Protein AF-A0A1C3EAI3-F1 (afdb_monomer_lite)

Foldseek 3Di:
DVVVLVVLLVCLQVDPDDPVRLVVLLVVLLVQLVPDPAVLSVLVSLLSNLSNLLNDADDLVRLVVLLVSLLVCLQPDPDQWHQDPVRDTRHSLLSSLSNLVSSVPHPNNDLVSNLSSLVSSLVSQLQPLAADDLVSLLSNLVSLLPDDDPSNVVSLVLLAQDDDDPPDDPSSSVRNVNSSVSNLVSNVVVLVPPDDPSVPPCVVVSVVRCCVSPPDD

Structure (mmCIF, N/CA/C/O backbone):
data_AF-A0A1C3EAI3-F1
#
_entry.id   AF-A0A1C3EAI3-F1
#
loop_
_atom_site.group_PDB
_atom_site.id
_atom_site.type_symbol
_atom_site.label_atom_id
_atom_site.label_alt_id
_atom_site.label_comp_id
_atom_site.label_asym_id
_atom_site.label_entity_id
_atom_site.label_seq_id
_atom_site.pdbx_PDB_ins_code
_atom_site.Cartn_x
_atom_site.Cartn_y
_atom_site.Cartn_z
_atom_site.occupancy
_atom_site.B_iso_or_equiv
_atom_site.auth_seq_id
_atom_site.auth_comp_id
_atom_site.auth_asym_id
_atom_site.auth_atom_id
_atom_site.pdbx_PDB_model_num
ATOM 1 N N . MET A 1 1 ? -18.549 -2.784 -10.901 1.00 52.09 1 MET A N 1
ATOM 2 C CA . MET A 1 1 ? -17.802 -2.944 -9.634 1.00 52.09 1 MET A CA 1
ATOM 3 C C . MET A 1 1 ? -17.618 -1.613 -8.917 1.00 52.09 1 MET A C 1
ATOM 5 O O . MET A 1 1 ? -17.833 -1.601 -7.716 1.00 52.09 1 MET A O 1
ATOM 9 N N . GLU A 1 2 ? -17.318 -0.501 -9.605 1.00 50.62 2 GLU A N 1
ATOM 10 C CA . GLU A 1 2 ? -17.299 0.840 -8.977 1.00 50.62 2 GLU A CA 1
ATOM 11 C C . GLU A 1 2 ? -18.626 1.226 -8.301 1.00 50.62 2 GLU A C 1
ATOM 13 O O . GLU A 1 2 ? -18.602 1.662 -7.156 1.00 50.62 2 GLU A O 1
ATOM 18 N N . GLU A 1 3 ? -19.779 0.991 -8.944 1.00 56.28 3 GLU A N 1
ATOM 19 C CA . GLU A 1 3 ? -21.099 1.220 -8.320 1.00 56.28 3 GLU A CA 1
ATOM 20 C C . GLU A 1 3 ? -21.285 0.372 -7.050 1.00 56.28 3 GLU A C 1
ATOM 22 O O . GLU A 1 3 ? -21.702 0.882 -6.018 1.00 56.28 3 GLU A O 1
ATOM 27 N N . THR A 1 4 ? -20.873 -0.900 -7.085 1.00 59.88 4 THR A N 1
ATOM 28 C CA . THR A 1 4 ? -20.954 -1.831 -5.945 1.00 59.88 4 THR A CA 1
ATOM 29 C C . THR A 1 4 ? -20.038 -1.420 -4.788 1.00 59.88 4 THR A C 1
ATOM 31 O O . THR A 1 4 ? -20.413 -1.565 -3.629 1.00 59.88 4 THR A O 1
ATOM 34 N N . TYR A 1 5 ? -18.840 -0.900 -5.080 1.00 61.22 5 TYR A N 1
ATOM 35 C CA . TYR A 1 5 ? -17.957 -0.349 -4.052 1.00 61.22 5 TYR A CA 1
ATOM 36 C C . TYR A 1 5 ? -18.519 0.950 -3.470 1.00 61.22 5 TYR A C 1
ATOM 38 O O . TYR A 1 5 ? -18.520 1.102 -2.256 1.00 61.22 5 TYR A O 1
ATOM 46 N N . GLY A 1 6 ? -19.027 1.860 -4.306 1.00 61.00 6 GLY A N 1
ATOM 47 C CA . GLY A 1 6 ? -19.643 3.106 -3.846 1.00 61.00 6 GLY A CA 1
ATOM 48 C C . GLY A 1 6 ? -20.842 2.855 -2.931 1.00 61.00 6 GLY A C 1
ATOM 49 O O . GLY A 1 6 ? -20.919 3.436 -1.852 1.00 61.00 6 GLY A O 1
ATOM 50 N N . GLU A 1 7 ? -21.722 1.926 -3.311 1.00 70.94 7 GLU A N 1
ATOM 51 C CA . GLU A 1 7 ? -22.854 1.484 -2.489 1.00 70.94 7 GLU A CA 1
ATOM 52 C C . GLU A 1 7 ? -22.398 0.832 -1.177 1.00 70.94 7 GLU A C 1
ATOM 54 O O . GLU A 1 7 ? -22.960 1.116 -0.119 1.00 70.94 7 GLU A O 1
ATOM 59 N N . PHE A 1 8 ? -21.360 -0.013 -1.215 1.00 69.12 8 PHE A N 1
ATOM 60 C CA . PHE A 1 8 ? -20.803 -0.629 -0.010 1.00 69.12 8 PHE A CA 1
ATOM 61 C C . PHE A 1 8 ? -20.168 0.407 0.922 1.00 69.12 8 PHE A C 1
ATOM 63 O O . PHE A 1 8 ? -20.444 0.405 2.116 1.00 69.12 8 PHE A O 1
ATOM 70 N N . TYR A 1 9 ? -19.351 1.313 0.384 1.00 69.88 9 TYR A N 1
ATOM 71 C CA . TYR A 1 9 ? -18.694 2.370 1.147 1.00 69.88 9 TYR A CA 1
ATOM 72 C C . TYR A 1 9 ? -19.725 3.290 1.804 1.00 69.88 9 TYR A C 1
ATOM 74 O O . TYR A 1 9 ? -19.630 3.583 2.993 1.00 69.88 9 TYR A O 1
ATOM 82 N N . GLN A 1 10 ? -20.759 3.685 1.056 1.00 71.56 10 GLN A N 1
ATOM 83 C CA . GLN A 1 10 ? -21.867 4.475 1.582 1.00 71.56 10 GLN A CA 1
ATOM 84 C C . GLN A 1 10 ? -22.623 3.719 2.683 1.00 71.56 10 GLN A C 1
ATOM 86 O O . GLN A 1 10 ? -22.889 4.288 3.739 1.00 71.56 10 GLN A O 1
ATOM 91 N N . CYS A 1 11 ? -22.895 2.426 2.487 1.00 71.25 11 CYS A N 1
ATOM 92 C CA . CYS A 1 11 ? -23.490 1.575 3.516 1.00 71.25 11 CYS A CA 1
ATOM 93 C C . CYS A 1 11 ? -22.628 1.541 4.787 1.00 71.25 11 CYS A C 1
ATOM 95 O O . CYS A 1 11 ? -23.163 1.698 5.882 1.00 71.25 11 CYS A O 1
ATOM 97 N N . CYS A 1 12 ? -21.305 1.402 4.662 1.00 72.38 12 CYS A N 1
ATOM 98 C CA . CYS A 1 12 ? -20.397 1.425 5.805 1.00 72.38 12 CYS A CA 1
ATOM 99 C C . CYS A 1 12 ? -20.408 2.769 6.540 1.00 72.38 12 CYS A C 1
ATOM 101 O O . CYS A 1 12 ? -20.439 2.783 7.764 1.00 72.38 12 CYS A O 1
ATOM 103 N N . GLN A 1 13 ? -20.434 3.892 5.818 1.00 72.75 13 GLN A N 1
ATOM 104 C CA . GLN A 1 13 ? -20.480 5.221 6.437 1.00 72.75 13 GLN A CA 1
ATOM 105 C C . GLN A 1 13 ? -21.816 5.531 7.126 1.00 72.75 13 GLN A C 1
ATOM 107 O O . GLN A 1 13 ? -21.845 6.240 8.130 1.00 72.75 13 GLN A O 1
ATOM 112 N N . GLU A 1 14 ? -22.926 5.041 6.576 1.00 71.44 14 GLU A N 1
ATOM 113 C CA . GLU A 1 14 ? -24.273 5.291 7.103 1.00 71.44 14 GLU A CA 1
ATOM 114 C C . GLU A 1 14 ? -24.661 4.316 8.227 1.00 71.44 14 GLU A C 1
ATOM 116 O O . GLU A 1 14 ? -25.565 4.601 9.018 1.00 71.44 14 GLU A O 1
ATOM 121 N N . SER A 1 15 ? -23.984 3.170 8.314 1.00 65.56 15 SER A N 1
ATOM 122 C CA . SER A 1 15 ? -24.274 2.130 9.298 1.00 65.56 15 SER A CA 1
ATOM 123 C C . SER A 1 15 ? -23.583 2.399 10.630 1.00 65.56 15 SER A C 1
ATOM 125 O O . SER A 1 15 ? -22.387 2.652 10.703 1.00 65.56 15 SER A O 1
ATOM 127 N N . THR A 1 16 ? -24.331 2.266 11.724 1.00 61.09 16 THR A N 1
ATOM 128 C CA . THR A 1 16 ? -23.748 2.103 13.062 1.00 61.09 16 THR A CA 1
ATOM 129 C C . THR A 1 16 ? -23.599 0.606 13.307 1.00 61.09 16 THR A C 1
ATOM 131 O O . THR A 1 16 ? -24.542 -0.043 13.760 1.00 61.09 16 THR A O 1
ATOM 134 N N . PHE A 1 17 ? -22.463 0.026 12.923 1.00 65.25 17 PHE A N 1
ATOM 135 C CA . PHE A 1 17 ? -22.222 -1.394 13.173 1.00 65.25 17 PHE A CA 1
ATOM 136 C C . PHE A 1 17 ? -22.088 -1.646 14.679 1.00 65.25 17 PHE A C 1
ATOM 138 O O . PHE A 1 17 ? -21.456 -0.865 15.391 1.00 65.25 17 PHE A O 1
ATOM 145 N N . HIS A 1 18 ? -22.687 -2.726 15.183 1.00 64.94 18 HIS A N 1
ATOM 146 C CA . HIS A 1 18 ? -22.383 -3.196 16.532 1.00 64.94 18 HIS A CA 1
ATOM 147 C C . HIS A 1 18 ? -20.999 -3.861 16.535 1.00 64.94 18 HIS A C 1
ATOM 149 O O . HIS A 1 18 ? -20.640 -4.519 15.561 1.00 64.94 18 HIS A O 1
ATOM 155 N N . ASP A 1 19 ? -20.246 -3.751 17.635 1.00 63.38 19 ASP A N 1
ATOM 156 C CA . ASP A 1 19 ? -18.858 -4.244 17.734 1.00 63.38 19 ASP A CA 1
ATOM 157 C C . ASP A 1 19 ? -18.679 -5.702 17.259 1.00 63.38 19 ASP A C 1
ATOM 159 O O . ASP A 1 19 ? -17.687 -6.034 16.614 1.00 63.38 19 ASP A O 1
ATOM 163 N N . GLY A 1 20 ? -19.662 -6.575 17.520 1.00 63.72 20 GLY A N 1
ATOM 164 C CA . GLY A 1 20 ? -19.634 -7.979 17.089 1.00 63.72 20 GLY A CA 1
ATOM 165 C C . GLY A 1 20 ? -19.874 -8.206 15.589 1.00 63.72 20 GLY A C 1
ATOM 166 O O . GLY A 1 20 ? -19.401 -9.202 15.045 1.00 63.72 20 GLY A O 1
ATOM 167 N N . ASP A 1 21 ? -20.567 -7.289 14.912 1.00 76.69 21 ASP A N 1
ATOM 168 C CA . ASP A 1 21 ? -20.826 -7.380 13.470 1.00 76.69 21 ASP A CA 1
ATOM 169 C C . ASP A 1 21 ? -19.567 -7.005 12.673 1.00 76.69 21 ASP A C 1
ATOM 171 O O . ASP A 1 21 ? -19.272 -7.612 11.644 1.00 76.69 21 ASP A O 1
ATOM 175 N N . ILE A 1 22 ? -18.783 -6.051 13.183 1.00 78.44 22 ILE A N 1
ATOM 176 C CA . ILE A 1 22 ? -17.533 -5.577 12.569 1.00 78.44 22 ILE A CA 1
ATOM 177 C C . ILE A 1 22 ? -16.498 -6.699 12.531 1.00 78.44 22 ILE A C 1
ATOM 179 O O . ILE A 1 22 ? -15.902 -6.953 11.485 1.00 78.44 22 ILE A O 1
ATOM 183 N N . ASP A 1 23 ? -16.336 -7.415 13.646 1.00 80.44 23 ASP A N 1
ATOM 184 C CA . ASP A 1 23 ? -15.425 -8.560 13.741 1.00 80.44 23 ASP A CA 1
ATOM 185 C C . ASP A 1 23 ? -15.755 -9.636 12.715 1.00 80.44 23 ASP A C 1
ATOM 187 O O . ASP A 1 23 ? -14.877 -10.162 12.020 1.00 80.44 23 ASP A O 1
ATOM 191 N N . GLN A 1 24 ? -17.044 -9.948 12.598 1.00 84.38 24 GLN A N 1
ATOM 192 C CA . GLN A 1 24 ? -17.510 -10.947 11.658 1.00 84.38 24 GLN A CA 1
ATOM 193 C C . GLN A 1 24 ? -17.294 -10.489 10.213 1.00 84.38 24 GLN A C 1
ATOM 195 O O . GLN A 1 24 ? -16.875 -11.301 9.387 1.00 84.38 24 GLN A O 1
ATOM 200 N N . ILE A 1 25 ? -17.525 -9.209 9.902 1.00 86.06 25 ILE A N 1
ATOM 201 C CA . ILE A 1 25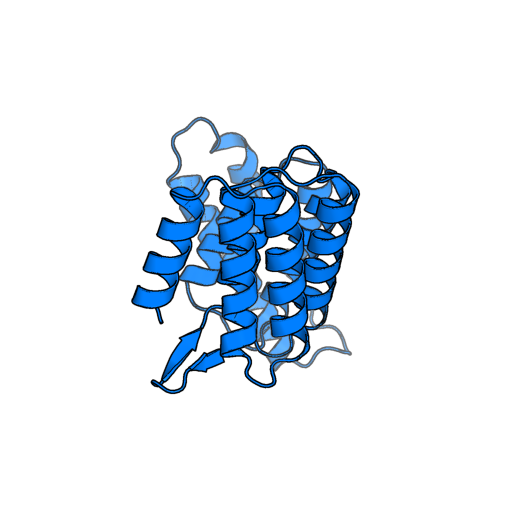 ? -17.296 -8.639 8.568 1.00 86.06 25 ILE A CA 1
ATOM 202 C C . ILE A 1 25 ? -15.806 -8.668 8.214 1.00 86.06 25 ILE A C 1
ATOM 204 O O . ILE A 1 25 ? -15.452 -9.197 7.161 1.00 86.06 25 ILE A O 1
ATOM 208 N N . ILE A 1 26 ? -14.928 -8.157 9.084 1.00 88.62 26 ILE A N 1
ATOM 209 C CA . ILE A 1 26 ? -13.476 -8.129 8.851 1.00 88.62 26 ILE A CA 1
ATOM 210 C C . ILE A 1 26 ? -12.948 -9.550 8.665 1.00 88.62 26 ILE A C 1
ATOM 212 O O . ILE A 1 26 ? -12.268 -9.826 7.677 1.00 88.62 26 ILE A O 1
ATOM 216 N N . THR A 1 27 ? -13.311 -10.469 9.563 1.00 89.19 27 THR A N 1
ATOM 217 C CA . THR A 1 27 ? -12.903 -11.876 9.466 1.00 89.19 27 THR A CA 1
ATOM 218 C C . THR A 1 27 ? -13.391 -12.495 8.159 1.00 89.19 27 THR A C 1
ATOM 220 O O . THR A 1 27 ? -12.602 -13.102 7.439 1.00 89.19 27 THR A O 1
ATOM 223 N N . SER A 1 28 ? -14.657 -12.273 7.791 1.00 89.62 28 SER A N 1
ATOM 224 C CA . SER A 1 28 ? -15.225 -12.805 6.546 1.00 89.62 28 SER A CA 1
ATOM 225 C C . SER A 1 28 ? -14.533 -12.242 5.304 1.00 89.62 28 SER A C 1
ATOM 227 O O . SER A 1 28 ? -14.316 -12.978 4.345 1.00 89.62 28 SER A O 1
ATOM 229 N N . LEU A 1 29 ? -14.161 -10.957 5.300 1.00 90.56 29 LEU A N 1
ATOM 230 C CA . LEU A 1 29 ? -13.441 -10.328 4.189 1.00 90.56 29 LEU A CA 1
ATOM 231 C C . LEU A 1 29 ? -11.995 -10.833 4.082 1.00 90.56 29 LEU A C 1
ATOM 233 O O . LEU A 1 29 ? -11.531 -11.112 2.975 1.00 90.56 29 LEU A O 1
ATOM 237 N N . ILE A 1 30 ? -11.302 -11.008 5.211 1.00 91.19 30 ILE A N 1
ATOM 238 C CA . ILE A 1 30 ? -9.953 -11.596 5.273 1.00 91.19 30 ILE A CA 1
ATOM 239 C C . ILE A 1 30 ? -9.970 -13.049 4.780 1.00 91.19 30 ILE A C 1
ATOM 241 O O . ILE A 1 30 ? -9.131 -13.449 3.964 1.00 91.19 30 ILE A O 1
ATOM 245 N N . GLU A 1 31 ? -10.941 -13.845 5.230 1.00 91.25 31 GLU A N 1
ATOM 246 C CA . GLU A 1 31 ? -11.136 -15.222 4.774 1.00 91.25 31 GLU A CA 1
ATOM 247 C C . GLU A 1 31 ? -11.499 -15.272 3.288 1.00 91.25 31 GLU A C 1
ATOM 249 O O . GLU A 1 31 ? -10.941 -16.079 2.543 1.00 91.25 31 GLU A O 1
ATOM 254 N N . PHE A 1 32 ? -12.393 -14.395 2.829 1.00 90.25 32 PHE A N 1
ATOM 255 C CA . PHE A 1 32 ? -12.763 -14.278 1.421 1.00 90.25 32 PHE A CA 1
ATOM 256 C C . PHE A 1 32 ? -11.549 -13.953 0.547 1.00 90.25 32 PHE A C 1
ATOM 258 O O . PHE A 1 32 ? -11.320 -14.628 -0.458 1.00 90.25 32 PHE A O 1
ATOM 265 N N . GLN A 1 33 ? -10.724 -12.983 0.948 1.00 90.12 33 GLN A N 1
ATOM 266 C CA . GLN A 1 33 ? -9.485 -12.661 0.243 1.00 90.12 33 GLN A CA 1
ATOM 267 C C . GLN A 1 33 ? -8.542 -13.870 0.191 1.00 90.12 33 GLN A C 1
ATOM 269 O O . GLN A 1 33 ? -7.986 -14.189 -0.861 1.00 90.12 33 GLN A O 1
ATOM 274 N N . SER A 1 34 ? -8.358 -14.551 1.321 1.00 87.06 34 SER A N 1
ATOM 275 C CA . SER A 1 34 ? -7.419 -15.670 1.438 1.00 87.06 34 SER A CA 1
ATOM 276 C C . SER A 1 34 ? -7.848 -16.878 0.599 1.00 87.06 34 SER A C 1
ATOM 278 O O . SER A 1 34 ? -7.004 -17.549 0.008 1.00 87.06 34 SER A O 1
ATOM 280 N N . ASN A 1 35 ? -9.158 -17.125 0.509 1.00 89.31 35 ASN A N 1
ATOM 281 C CA . ASN A 1 35 ? -9.736 -18.278 -0.181 1.00 89.31 35 ASN A CA 1
ATOM 282 C C . ASN A 1 35 ? -10.111 -18.012 -1.646 1.00 89.31 35 ASN A C 1
ATOM 284 O O . ASN A 1 35 ? -10.383 -18.963 -2.383 1.00 89.31 35 ASN A O 1
ATOM 288 N N . SER A 1 36 ? -10.161 -16.751 -2.087 1.00 85.25 36 SER A N 1
ATOM 289 C CA . SER A 1 36 ? -10.480 -16.449 -3.482 1.00 85.25 36 SER A CA 1
ATOM 290 C C . SER A 1 36 ? -9.357 -16.920 -4.412 1.00 85.25 36 SER A C 1
ATOM 292 O O . SER A 1 36 ? -8.172 -16.799 -4.110 1.00 85.25 36 SER A O 1
ATOM 294 N N . ASN A 1 37 ? -9.725 -17.440 -5.581 1.00 82.62 37 ASN A N 1
ATOM 295 C CA . ASN A 1 37 ? -8.778 -17.719 -6.666 1.00 82.62 37 ASN A CA 1
ATOM 296 C C . ASN A 1 37 ? -8.668 -16.545 -7.650 1.00 82.62 37 ASN A C 1
ATOM 298 O O . ASN A 1 37 ? -7.833 -16.571 -8.548 1.00 82.62 37 ASN A O 1
ATOM 302 N N . ASP A 1 38 ? -9.516 -15.530 -7.491 1.00 82.62 38 ASP A N 1
ATOM 303 C CA . ASP A 1 38 ? -9.598 -14.371 -8.365 1.00 82.62 38 ASP A CA 1
ATOM 304 C C . ASP A 1 38 ? -8.850 -13.196 -7.719 1.00 82.62 38 ASP A C 1
ATOM 306 O O . ASP A 1 38 ? -9.244 -12.679 -6.670 1.00 82.62 38 ASP A O 1
ATOM 310 N N . HIS A 1 39 ? -7.751 -12.762 -8.339 1.00 79.94 39 HIS A N 1
ATOM 311 C CA . HIS A 1 39 ? -6.939 -11.665 -7.815 1.00 79.94 39 HIS A CA 1
ATOM 312 C C . HIS A 1 39 ? -7.714 -10.337 -7.744 1.00 79.94 39 HIS A C 1
ATOM 314 O O . HIS A 1 39 ? -7.408 -9.508 -6.886 1.00 79.94 39 HIS A O 1
ATOM 320 N N . SER A 1 40 ? -8.745 -10.153 -8.575 1.00 79.81 40 SER A N 1
ATOM 321 C CA . SER A 1 40 ? -9.613 -8.977 -8.579 1.00 79.81 40 SER A CA 1
ATOM 322 C C . SER A 1 40 ? -10.375 -8.921 -7.269 1.00 79.81 40 SER A C 1
ATOM 324 O O . SER A 1 40 ? -10.340 -7.927 -6.549 1.00 79.81 40 SER A O 1
ATOM 326 N N . GLN A 1 41 ? -10.996 -10.042 -6.912 1.00 82.94 41 GLN A N 1
ATOM 327 C CA . GLN A 1 41 ? -11.724 -10.197 -5.660 1.00 82.94 41 GLN A CA 1
ATOM 328 C C . GLN A 1 41 ? -10.804 -10.023 -4.454 1.00 82.94 41 GLN A C 1
ATOM 330 O O . GLN A 1 41 ? -11.184 -9.350 -3.499 1.00 82.94 41 GLN A O 1
ATOM 335 N N . LYS A 1 42 ? -9.5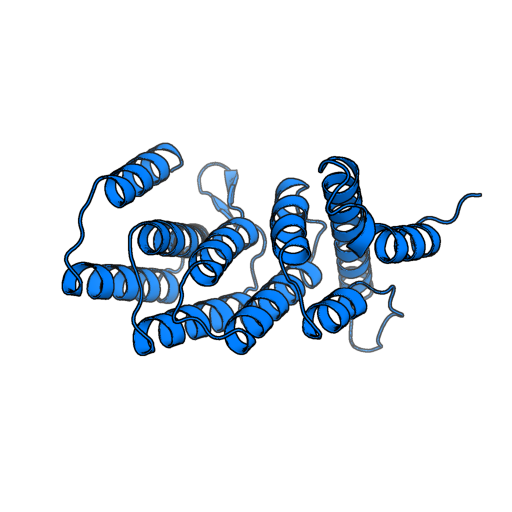73 -10.554 -4.514 1.00 85.81 42 LYS A N 1
ATOM 336 C CA . LYS A 1 42 ? -8.579 -10.328 -3.456 1.00 85.81 42 LYS A CA 1
ATOM 337 C C . LYS A 1 42 ? -8.255 -8.849 -3.279 1.00 85.81 42 LYS A C 1
ATOM 339 O O . LYS A 1 42 ? -8.174 -8.363 -2.158 1.00 85.81 42 LYS A O 1
ATOM 344 N N . SER A 1 43 ? -8.066 -8.144 -4.388 1.00 86.12 43 SER A N 1
ATOM 345 C CA . SER A 1 43 ? -7.770 -6.720 -4.373 1.00 86.12 43 SER A CA 1
ATOM 346 C C . SER A 1 43 ? -8.926 -5.911 -3.784 1.00 86.12 43 SER A C 1
ATOM 348 O O . SER A 1 43 ? -8.712 -5.090 -2.898 1.00 86.12 43 SER A O 1
ATOM 350 N N . TYR A 1 44 ? -10.159 -6.159 -4.233 1.00 85.44 44 TYR A N 1
ATOM 351 C CA . TYR A 1 44 ? -11.338 -5.474 -3.702 1.00 85.44 44 TYR A CA 1
ATOM 352 C C . TYR A 1 44 ? -11.600 -5.819 -2.237 1.00 85.44 44 TYR A C 1
ATOM 354 O O . TYR A 1 44 ? -12.046 -4.953 -1.498 1.00 85.44 44 TYR A O 1
ATOM 362 N N . ALA A 1 45 ? -11.276 -7.028 -1.776 1.00 88.31 45 ALA A N 1
ATOM 363 C CA . ALA A 1 45 ? -11.395 -7.367 -0.362 1.00 88.31 45 ALA A CA 1
ATOM 364 C C . ALA A 1 45 ? -10.552 -6.437 0.529 1.00 88.31 45 ALA A C 1
ATOM 366 O O . ALA A 1 45 ? -11.053 -5.982 1.551 1.00 88.31 45 ALA A O 1
ATOM 367 N N . LEU A 1 46 ? -9.329 -6.073 0.116 1.00 89.50 46 LEU A N 1
ATOM 368 C CA . LEU A 1 46 ? -8.508 -5.092 0.843 1.00 89.50 46 LEU A CA 1
ATOM 369 C C . LEU A 1 46 ? -9.187 -3.724 0.925 1.00 89.50 46 LEU A C 1
ATOM 371 O O . LEU A 1 46 ? -9.226 -3.113 1.992 1.00 89.50 46 LEU A O 1
ATOM 375 N N . LEU A 1 47 ? -9.753 -3.275 -0.197 1.00 88.19 47 LEU A N 1
ATOM 376 C CA . LEU A 1 47 ? -10.477 -2.012 -0.273 1.00 88.19 47 LEU A CA 1
ATOM 377 C C . LEU A 1 47 ? -11.704 -2.012 0.653 1.00 88.19 47 LEU A C 1
ATOM 379 O O . LEU A 1 47 ? -11.934 -1.048 1.377 1.00 88.19 47 LEU A O 1
ATOM 383 N N . LEU A 1 48 ? -12.464 -3.112 0.664 1.00 88.81 48 LEU A N 1
ATOM 384 C CA . LEU A 1 48 ? -13.642 -3.279 1.515 1.00 88.81 48 LEU A CA 1
ATOM 385 C C . LEU A 1 48 ? -13.269 -3.334 3.001 1.00 88.81 48 LEU A C 1
ATOM 387 O O . LEU A 1 48 ? -13.979 -2.748 3.811 1.00 88.81 48 LEU A O 1
ATOM 391 N N . VAL A 1 49 ? -12.152 -3.973 3.373 1.00 90.94 49 VAL A N 1
ATOM 392 C CA . VAL A 1 49 ? -11.661 -3.925 4.762 1.00 90.94 49 VAL A CA 1
ATOM 393 C C . VAL A 1 49 ? -11.329 -2.483 5.142 1.00 90.94 49 VAL A C 1
ATOM 395 O O . VAL A 1 49 ? -11.803 -2.021 6.172 1.00 90.94 49 VAL A O 1
ATOM 398 N N . GLY A 1 50 ? -10.600 -1.742 4.299 1.00 89.75 50 GLY A N 1
ATOM 399 C CA . GLY A 1 50 ? -10.310 -0.323 4.543 1.00 89.75 50 GLY A CA 1
ATOM 400 C C . GLY A 1 50 ? -11.575 0.523 4.744 1.00 89.75 50 GLY A C 1
ATOM 401 O O . GLY A 1 50 ? -11.648 1.302 5.689 1.00 89.75 50 GLY A O 1
ATOM 402 N N . ALA A 1 51 ? -12.604 0.302 3.921 1.00 86.56 51 ALA A N 1
ATOM 403 C CA . ALA A 1 51 ? -13.903 0.966 4.042 1.00 86.56 51 ALA A CA 1
ATOM 404 C C . ALA A 1 51 ? -14.618 0.672 5.371 1.00 86.56 51 ALA A C 1
ATOM 406 O O . ALA A 1 51 ? -15.204 1.571 5.972 1.00 86.56 51 ALA A O 1
ATOM 407 N N . VAL A 1 52 ? -14.562 -0.576 5.845 1.00 88.00 52 VAL A N 1
ATOM 408 C CA . VAL A 1 52 ? -15.118 -0.952 7.152 1.00 88.00 52 VAL A CA 1
ATOM 409 C C . VAL A 1 52 ? -14.347 -0.254 8.271 1.00 88.00 52 VAL A C 1
ATOM 411 O O . VAL A 1 52 ? -14.969 0.318 9.163 1.00 88.00 52 VAL A O 1
ATOM 414 N N . LEU A 1 53 ? -13.013 -0.221 8.196 1.00 89.25 53 LEU A N 1
ATOM 415 C CA . LEU A 1 53 ? -12.173 0.444 9.197 1.00 89.25 53 LEU A CA 1
ATOM 416 C C . LEU A 1 53 ? -12.401 1.957 9.287 1.00 89.25 53 LEU A C 1
ATOM 418 O O . LEU A 1 53 ? -12.276 2.517 10.370 1.00 89.25 53 LEU A O 1
ATOM 422 N N . ASP A 1 54 ? -12.769 2.618 8.189 1.00 84.81 54 ASP A N 1
ATOM 423 C CA . ASP A 1 54 ? -13.165 4.035 8.205 1.00 84.81 54 ASP A CA 1
ATOM 424 C C . ASP A 1 54 ? -14.448 4.287 9.030 1.00 84.81 54 ASP A C 1
ATOM 426 O O . ASP A 1 54 ? -14.710 5.422 9.431 1.00 84.81 54 ASP A O 1
ATOM 430 N N . SER A 1 55 ? -15.251 3.249 9.291 1.00 82.25 55 SER A N 1
ATOM 431 C CA . SER A 1 55 ? -16.526 3.335 10.022 1.00 82.25 55 SER A CA 1
ATOM 432 C C . SER A 1 55 ? -16.458 2.861 11.479 1.00 82.25 55 SER A C 1
ATOM 434 O O . SER A 1 55 ? -17.467 2.915 12.184 1.00 82.25 55 SER A O 1
ATOM 436 N N . CYS A 1 56 ? -15.293 2.406 11.958 1.00 83.00 56 CYS A N 1
ATOM 437 C CA . CYS A 1 56 ? -15.163 1.818 13.290 1.00 83.00 56 CYS A CA 1
ATOM 438 C C . CYS A 1 56 ? -13.814 2.058 13.980 1.00 83.00 56 CYS A C 1
ATOM 440 O O . CYS A 1 56 ? -12.829 2.441 13.352 1.00 83.00 56 CYS A O 1
ATOM 442 N N . GLU A 1 57 ? -13.762 1.758 15.282 1.00 85.94 57 GLU A N 1
ATOM 443 C CA . GLU A 1 57 ? -12.523 1.707 16.063 1.00 85.94 57 GLU A CA 1
ATOM 444 C C . GLU A 1 57 ? -12.178 0.251 16.401 1.00 85.94 57 GLU A C 1
ATOM 446 O O . GLU A 1 57 ? -12.994 -0.477 16.968 1.00 85.94 57 GLU A O 1
ATOM 451 N N . LEU A 1 58 ? -10.973 -0.180 16.029 1.00 86.56 58 LEU A N 1
ATOM 452 C CA . LEU A 1 58 ? -10.475 -1.521 16.333 1.00 86.56 58 LEU A CA 1
ATOM 453 C C . LEU A 1 58 ? -9.966 -1.603 17.768 1.00 86.56 58 LEU A C 1
ATOM 455 O O . LEU A 1 58 ? -9.282 -0.692 18.215 1.00 86.56 58 LEU A O 1
ATOM 459 N N . ASN A 1 59 ? -10.180 -2.721 18.457 1.00 87.31 59 ASN A N 1
ATOM 460 C CA . ASN A 1 59 ? -9.417 -3.071 19.656 1.00 87.31 59 ASN A CA 1
ATOM 461 C C . ASN A 1 59 ? -7.996 -3.566 19.304 1.00 87.31 59 ASN A C 1
ATOM 463 O O . ASN A 1 59 ? -7.692 -3.843 18.144 1.00 87.31 59 ASN A O 1
ATOM 467 N N . ASP A 1 60 ? -7.130 -3.717 20.313 1.00 88.12 60 ASP A N 1
ATOM 468 C CA . ASP A 1 60 ? -5.721 -4.112 20.129 1.00 88.12 60 ASP A CA 1
ATOM 469 C C . ASP A 1 60 ? -5.546 -5.423 19.338 1.00 88.12 60 ASP A C 1
ATOM 471 O O . ASP A 1 60 ? -4.700 -5.512 18.449 1.00 88.12 60 ASP A O 1
ATOM 475 N N . THR A 1 61 ? -6.357 -6.446 19.632 1.00 87.44 61 THR A N 1
ATOM 476 C CA . THR A 1 61 ? -6.270 -7.759 18.970 1.00 87.44 61 THR A CA 1
ATOM 477 C C . THR A 1 61 ? -6.686 -7.675 17.504 1.00 87.44 61 THR A C 1
ATOM 479 O O . THR A 1 61 ? -6.030 -8.252 16.638 1.00 87.44 61 THR A O 1
ATOM 482 N N . GLN A 1 62 ? -7.747 -6.924 17.209 1.00 86.94 62 GLN A N 1
ATOM 483 C CA . GLN A 1 62 ? -8.207 -6.696 15.840 1.00 86.94 62 GLN A CA 1
ATOM 484 C C . GLN A 1 62 ? -7.175 -5.900 15.036 1.00 86.94 62 GLN A C 1
ATOM 486 O O . GLN A 1 62 ? -6.852 -6.260 13.904 1.00 86.94 62 GLN A O 1
ATOM 491 N N . ALA A 1 63 ? -6.629 -4.837 15.630 1.00 89.56 63 ALA A N 1
ATOM 492 C CA . ALA A 1 63 ? -5.588 -4.017 15.024 1.00 89.56 63 ALA A CA 1
ATOM 493 C C . ALA A 1 63 ? -4.360 -4.859 14.643 1.00 89.56 63 ALA A C 1
ATOM 495 O O . ALA A 1 63 ? -3.840 -4.722 13.532 1.00 89.56 63 ALA A O 1
ATOM 496 N N . GLU A 1 64 ? -3.929 -5.764 15.527 1.00 91.00 64 GLU A N 1
ATOM 497 C CA . GLU A 1 64 ? -2.843 -6.708 15.258 1.00 91.00 64 GLU A CA 1
ATOM 498 C C . GLU A 1 64 ? -3.189 -7.669 14.115 1.00 91.00 64 GLU A C 1
ATOM 500 O O . GLU A 1 64 ? -2.453 -7.716 13.130 1.00 91.00 64 GLU A O 1
ATOM 505 N N . GLN A 1 65 ? -4.336 -8.350 14.178 1.00 90.00 65 GLN A N 1
ATOM 506 C CA . GLN A 1 65 ? -4.757 -9.316 13.158 1.00 90.00 65 GLN A CA 1
ATOM 507 C C . GLN A 1 65 ? -4.838 -8.692 11.757 1.00 90.00 65 GLN A C 1
ATOM 509 O O . GLN A 1 65 ? -4.330 -9.261 10.787 1.00 90.00 65 GLN A O 1
ATOM 514 N N . VAL A 1 66 ? -5.464 -7.518 11.634 1.00 92.25 66 VAL A N 1
ATOM 515 C CA . VAL A 1 66 ? -5.610 -6.838 10.340 1.00 92.25 66 VAL A CA 1
ATOM 516 C C . VAL A 1 66 ? -4.252 -6.353 9.825 1.00 92.25 66 VAL A C 1
ATOM 518 O O . VAL A 1 66 ? -3.958 -6.505 8.637 1.00 92.25 66 VAL A O 1
ATOM 521 N N . SER A 1 67 ? -3.393 -5.833 10.708 1.00 93.94 67 SER A N 1
ATOM 522 C CA . SER A 1 67 ? -2.042 -5.393 10.341 1.00 93.94 67 SER A CA 1
ATOM 523 C C . SER A 1 67 ? -1.175 -6.559 9.863 1.00 93.94 67 SER A C 1
ATOM 525 O O . SER A 1 67 ? -0.541 -6.466 8.811 1.00 93.94 67 SER A O 1
ATOM 527 N N . GLU A 1 68 ? -1.154 -7.674 10.596 1.00 93.12 68 GLU A N 1
ATOM 528 C CA . GLU A 1 68 ? -0.397 -8.872 10.223 1.00 93.12 68 GLU A CA 1
ATOM 529 C C . GLU A 1 68 ? -0.864 -9.444 8.886 1.00 93.12 68 GLU A C 1
ATOM 531 O O . GLU A 1 68 ? -0.041 -9.779 8.029 1.00 93.12 68 GLU A O 1
ATOM 536 N N . HIS A 1 69 ? -2.179 -9.492 8.675 1.00 93.12 69 HIS A N 1
ATOM 537 C CA . HIS A 1 69 ? -2.770 -9.951 7.425 1.00 93.12 69 HIS A CA 1
ATOM 538 C C . HIS A 1 69 ? -2.403 -9.051 6.236 1.00 93.12 69 HIS A C 1
ATOM 540 O O . HIS A 1 69 ? -1.996 -9.543 5.177 1.00 93.12 69 HIS A O 1
ATOM 546 N N . ALA A 1 70 ? -2.477 -7.728 6.406 1.00 93.00 70 ALA A N 1
ATOM 547 C CA . ALA A 1 70 ? -2.071 -6.769 5.381 1.00 93.00 70 ALA A CA 1
ATOM 548 C C . ALA A 1 70 ? -0.570 -6.888 5.053 1.00 93.00 70 ALA A C 1
ATOM 550 O O . ALA A 1 70 ? -0.194 -6.927 3.879 1.00 93.00 70 ALA A O 1
ATOM 551 N N . ILE A 1 71 ? 0.292 -7.040 6.068 1.00 93.25 71 ILE A N 1
ATOM 552 C CA . ILE A 1 71 ? 1.734 -7.277 5.886 1.00 93.25 71 ILE A CA 1
ATOM 553 C C . ILE A 1 71 ? 1.980 -8.584 5.124 1.00 93.25 71 ILE A C 1
ATOM 555 O O . ILE A 1 71 ? 2.788 -8.609 4.192 1.00 93.25 71 ILE A O 1
ATOM 559 N N . ALA A 1 72 ? 1.314 -9.674 5.511 1.00 91.75 72 ALA A N 1
ATOM 560 C CA . ALA A 1 72 ? 1.458 -10.975 4.863 1.00 91.75 72 ALA A CA 1
ATOM 561 C C . ALA A 1 72 ? 1.023 -10.915 3.393 1.00 91.75 72 ALA A C 1
ATOM 563 O O . ALA A 1 72 ? 1.756 -11.378 2.515 1.00 91.75 72 ALA A O 1
ATOM 564 N N . THR A 1 73 ? -0.109 -10.263 3.119 1.00 90.38 73 THR A N 1
ATOM 565 C CA . THR A 1 73 ? -0.608 -10.012 1.762 1.00 90.38 73 THR A CA 1
ATOM 566 C C . THR A 1 73 ? 0.420 -9.246 0.931 1.00 90.38 73 THR A C 1
ATOM 568 O O . THR A 1 73 ? 0.814 -9.700 -0.142 1.00 90.38 73 THR A O 1
ATOM 571 N N . LEU A 1 74 ? 0.906 -8.108 1.435 1.00 90.44 74 LEU A N 1
ATOM 572 C CA . LEU A 1 74 ? 1.875 -7.274 0.725 1.00 90.44 74 LEU A CA 1
ATOM 573 C C . LEU A 1 74 ? 3.195 -7.996 0.494 1.00 90.44 74 LEU A C 1
ATOM 575 O O . LEU A 1 74 ? 3.795 -7.823 -0.556 1.00 90.44 74 LEU A O 1
ATOM 579 N N . LYS A 1 75 ? 3.648 -8.854 1.410 1.00 90.06 75 LYS A N 1
ATOM 580 C CA . LYS A 1 75 ? 4.858 -9.662 1.204 1.00 90.06 75 LYS A CA 1
ATOM 581 C C . LYS A 1 75 ? 4.655 -10.781 0.186 1.00 90.06 75 LYS A C 1
ATOM 583 O O . LYS A 1 75 ? 5.599 -11.075 -0.544 1.00 90.06 75 LYS A O 1
ATOM 588 N N . GLY A 1 76 ? 3.460 -11.362 0.117 1.00 86.00 76 GLY A N 1
ATOM 589 C CA . GLY A 1 76 ? 3.116 -12.456 -0.794 1.00 86.00 76 GLY A CA 1
ATOM 590 C C . GLY A 1 76 ? 2.649 -12.032 -2.189 1.00 86.00 76 GLY A C 1
ATOM 591 O O . GLY A 1 76 ? 2.511 -12.896 -3.044 1.00 86.00 76 GLY A O 1
ATOM 592 N N . LEU A 1 77 ? 2.400 -10.739 -2.424 1.00 83.31 77 LEU A N 1
ATOM 593 C CA . LEU A 1 77 ? 1.861 -10.234 -3.691 1.00 83.31 77 LEU A CA 1
ATOM 594 C C . LEU A 1 77 ? 2.772 -10.527 -4.900 1.00 83.31 77 LEU A C 1
ATOM 596 O O . LEU A 1 77 ? 3.839 -9.930 -5.046 1.00 83.31 77 LEU A O 1
ATOM 600 N N . ASP A 1 78 ? 2.321 -11.407 -5.782 1.00 73.38 78 ASP A N 1
ATOM 601 C CA . ASP A 1 78 ? 2.973 -11.795 -7.036 1.00 73.38 78 ASP A CA 1
ATOM 602 C C . ASP A 1 78 ? 2.309 -11.179 -8.280 1.00 73.38 78 ASP A C 1
ATOM 604 O O . ASP A 1 78 ? 2.894 -11.187 -9.362 1.00 73.38 78 ASP A O 1
ATOM 608 N N . VAL A 1 79 ? 1.112 -10.608 -8.119 1.00 70.19 79 VAL A N 1
ATOM 609 C CA . VAL A 1 79 ? 0.332 -9.952 -9.174 1.00 70.19 79 VAL A CA 1
ATOM 610 C C . VAL A 1 79 ? 0.129 -8.481 -8.819 1.00 70.19 79 VAL A C 1
ATOM 612 O O . VAL A 1 79 ? -0.537 -8.163 -7.839 1.00 70.19 79 VAL A O 1
ATOM 615 N N . PHE A 1 80 ? 0.706 -7.586 -9.617 1.00 68.69 80 PHE A N 1
ATOM 616 C CA . PHE A 1 80 ? 0.692 -6.137 -9.363 1.00 68.69 80 PHE A CA 1
ATOM 617 C C . PHE A 1 80 ? -0.434 -5.418 -10.104 1.00 68.69 80 PHE A C 1
ATOM 619 O O . PHE A 1 80 ? -0.940 -4.412 -9.614 1.00 68.69 80 PHE A O 1
ATOM 626 N N . ASP A 1 81 ? -0.880 -6.022 -11.201 1.00 65.12 81 ASP A N 1
ATOM 627 C CA . ASP A 1 81 ? -1.963 -5.571 -12.055 1.00 65.12 81 ASP A CA 1
ATOM 628 C C . ASP A 1 81 ? -2.934 -6.728 -12.258 1.00 65.12 81 ASP A C 1
ATOM 630 O O . ASP A 1 81 ? -2.570 -7.767 -12.816 1.00 65.12 81 ASP A O 1
ATOM 634 N N . VAL A 1 82 ? -4.176 -6.577 -11.791 1.00 59.94 82 VAL A N 1
ATOM 635 C CA . VAL A 1 82 ? -5.209 -7.574 -12.086 1.00 59.94 82 VAL A CA 1
ATOM 636 C C . VAL A 1 82 ? -6.122 -7.033 -13.162 1.00 59.94 82 VAL A C 1
ATOM 638 O O . VAL A 1 82 ? -6.952 -6.171 -12.896 1.00 59.94 82 VAL A O 1
ATOM 641 N N . VAL A 1 83 ? -5.997 -7.562 -14.375 1.00 60.94 83 VAL A N 1
ATOM 642 C CA . VAL A 1 83 ? -6.965 -7.283 -15.435 1.00 60.94 83 VAL A CA 1
ATOM 643 C C . VAL A 1 83 ? -8.272 -7.987 -15.079 1.00 60.94 83 VAL A C 1
ATOM 645 O O . VAL A 1 83 ? -8.345 -9.217 -15.057 1.00 60.94 83 VAL A O 1
ATOM 648 N N . GLY A 1 84 ? -9.293 -7.200 -14.760 1.00 59.69 84 GLY A N 1
ATOM 649 C CA . GLY A 1 84 ? -10.643 -7.665 -14.506 1.00 59.69 84 GLY A CA 1
ATOM 650 C C . GLY A 1 84 ? -11.276 -8.319 -15.742 1.00 59.69 84 GLY A C 1
ATOM 651 O O . GLY A 1 84 ? -10.766 -8.204 -16.861 1.00 59.69 84 GLY A O 1
ATOM 652 N N . PRO A 1 85 ? -12.423 -9.000 -15.578 1.00 55.62 85 PRO A N 1
ATOM 653 C CA . PRO A 1 85 ? -13.126 -9.679 -16.674 1.00 55.62 85 PRO A CA 1
ATOM 654 C C . PRO A 1 85 ? -13.560 -8.754 -17.826 1.00 55.62 85 PRO A C 1
ATOM 656 O O . PRO A 1 85 ? -13.858 -9.218 -18.924 1.00 55.62 85 PRO A O 1
ATOM 659 N N . ASP A 1 86 ? -13.624 -7.452 -17.564 1.00 57.81 86 ASP A N 1
ATOM 660 C CA . ASP A 1 86 ? -13.979 -6.366 -18.477 1.00 57.81 86 ASP A CA 1
ATOM 661 C C . ASP A 1 86 ? -12.762 -5.701 -19.143 1.00 57.81 86 ASP A C 1
ATOM 663 O O . ASP A 1 86 ? -12.921 -4.767 -19.932 1.00 57.81 86 ASP A O 1
ATOM 667 N N . GLY A 1 87 ? -11.550 -6.186 -18.861 1.00 55.50 87 GLY A N 1
ATOM 668 C CA . GLY A 1 87 ? -10.311 -5.619 -19.382 1.00 55.50 87 GLY A CA 1
ATOM 669 C C . GLY A 1 87 ? -9.812 -4.392 -18.614 1.00 55.50 87 GLY A C 1
ATOM 670 O O . GLY A 1 87 ? -8.882 -3.742 -19.090 1.00 55.50 87 GLY A O 1
ATOM 671 N N . GLN A 1 88 ? -10.404 -4.056 -17.462 1.00 56.09 88 GLN A N 1
ATOM 672 C CA . GLN A 1 88 ? -9.933 -2.959 -16.612 1.00 56.09 88 GLN A CA 1
ATOM 673 C C . GLN A 1 88 ? -8.824 -3.423 -15.668 1.00 56.09 88 GLN A C 1
ATOM 675 O O . GLN A 1 88 ? -8.881 -4.522 -15.129 1.00 56.09 88 GLN A O 1
ATOM 680 N N . PHE A 1 89 ? -7.819 -2.582 -15.438 1.00 64.06 89 PHE A N 1
ATOM 681 C CA . PHE A 1 89 ? -6.782 -2.847 -14.443 1.00 64.06 89 PHE A CA 1
ATOM 682 C C . PHE A 1 89 ? -7.317 -2.575 -13.039 1.00 64.06 89 PHE A C 1
ATOM 684 O O . PHE A 1 89 ? -7.917 -1.534 -12.786 1.00 64.06 89 PHE A O 1
ATOM 691 N N . ILE A 1 90 ? -7.091 -3.508 -12.122 1.00 65.12 90 ILE A N 1
ATOM 692 C CA . ILE A 1 90 ? -7.439 -3.362 -10.713 1.00 65.12 90 ILE A CA 1
ATOM 693 C C . ILE A 1 90 ? -6.168 -3.074 -9.932 1.00 65.12 90 ILE A C 1
ATOM 695 O O . ILE A 1 90 ? -5.204 -3.843 -9.954 1.00 65.12 90 ILE A O 1
ATOM 699 N N . HIS A 1 91 ? -6.217 -1.964 -9.208 1.00 78.94 91 HIS A N 1
ATOM 700 C CA . HIS A 1 91 ? -5.077 -1.334 -8.568 1.00 78.94 91 HIS A CA 1
ATOM 701 C C . HIS A 1 91 ? -4.783 -1.951 -7.191 1.00 78.94 91 HIS A C 1
ATOM 703 O O . HIS A 1 91 ? -5.139 -1.390 -6.151 1.00 78.94 91 HIS A O 1
ATOM 709 N N . TYR A 1 92 ? -4.127 -3.116 -7.162 1.00 84.56 92 TYR A N 1
ATOM 710 C CA . TYR A 1 92 ? -3.883 -3.863 -5.918 1.00 84.56 92 TYR A CA 1
ATOM 711 C C . TYR A 1 92 ? -3.151 -3.039 -4.855 1.00 84.56 92 TYR A C 1
ATOM 713 O O . TYR A 1 92 ? -3.538 -3.045 -3.684 1.00 84.56 92 TYR A O 1
ATOM 721 N N . LEU A 1 93 ? -2.133 -2.281 -5.267 1.00 87.25 93 LEU A N 1
ATOM 722 C CA . LEU A 1 93 ? -1.388 -1.415 -4.357 1.00 87.25 93 LEU A CA 1
ATOM 723 C C . LEU A 1 93 ? -2.201 -0.204 -3.887 1.00 87.25 93 LEU A C 1
ATOM 725 O O . LEU A 1 93 ? -2.047 0.186 -2.734 1.00 87.25 93 LEU A O 1
ATOM 729 N N . ASN A 1 94 ? -3.108 0.337 -4.708 1.00 85.94 94 ASN A N 1
ATOM 730 C CA . ASN A 1 94 ? -4.005 1.416 -4.271 1.00 85.94 94 ASN A CA 1
ATOM 731 C C . ASN A 1 94 ? -4.990 0.923 -3.213 1.00 85.94 94 ASN A C 1
ATOM 733 O O . ASN A 1 94 ? -5.200 1.590 -2.208 1.00 85.94 94 ASN A O 1
ATOM 737 N N . HIS A 1 95 ? -5.569 -0.263 -3.394 1.00 88.62 95 HIS A N 1
ATOM 738 C CA . HIS A 1 95 ? -6.484 -0.828 -2.402 1.00 88.62 95 HIS A CA 1
ATOM 739 C C . HIS A 1 95 ? -5.765 -1.158 -1.086 1.00 88.62 95 HIS A C 1
ATOM 741 O O . HIS A 1 95 ? -6.290 -0.887 -0.007 1.00 88.62 95 HIS A O 1
ATOM 747 N N . ALA A 1 96 ? -4.536 -1.680 -1.162 1.00 90.06 96 ALA A N 1
ATOM 748 C CA . ALA A 1 96 ? -3.704 -1.889 0.020 1.00 90.06 96 ALA A CA 1
ATOM 749 C C . ALA A 1 96 ? -3.334 -0.565 0.712 1.00 90.06 96 ALA A C 1
ATOM 751 O O . ALA A 1 96 ? -3.331 -0.489 1.938 1.00 90.06 96 ALA A O 1
ATOM 752 N N . ALA A 1 97 ? -3.055 0.482 -0.063 1.00 89.06 97 ALA A N 1
ATOM 753 C CA . ALA A 1 97 ? -2.796 1.819 0.444 1.00 89.06 97 ALA A CA 1
ATOM 754 C C . ALA A 1 97 ? -4.006 2.404 1.193 1.00 89.06 97 ALA A C 1
ATOM 756 O O . ALA A 1 97 ? -3.830 2.921 2.294 1.00 89.06 97 ALA A O 1
ATOM 757 N N . VAL A 1 98 ? -5.228 2.243 0.669 1.00 88.19 98 VAL A N 1
ATOM 758 C CA . VAL A 1 98 ? -6.464 2.651 1.366 1.00 88.19 98 VAL A CA 1
ATOM 759 C C . VAL A 1 98 ? -6.603 1.936 2.713 1.00 88.19 98 VAL A C 1
ATOM 761 O O . VAL A 1 98 ? -6.857 2.583 3.726 1.00 88.19 98 VAL A O 1
ATOM 764 N N . LEU A 1 99 ? -6.373 0.619 2.758 1.00 92.06 99 LEU A N 1
ATOM 765 C CA . LEU A 1 99 ? -6.383 -0.140 4.013 1.00 92.06 99 LEU A CA 1
ATOM 766 C C . LEU A 1 99 ? -5.343 0.387 5.015 1.00 92.06 99 LEU A C 1
ATOM 768 O O . LEU A 1 99 ? -5.651 0.581 6.189 1.00 92.06 99 LEU A O 1
ATOM 772 N N . ILE A 1 100 ? -4.112 0.628 4.560 1.00 92.25 100 ILE A N 1
ATOM 773 C CA . ILE A 1 100 ? -3.036 1.148 5.410 1.00 92.25 100 ILE A CA 1
ATOM 774 C C . ILE A 1 100 ? -3.371 2.548 5.935 1.00 92.25 100 ILE A C 1
ATOM 776 O O . ILE A 1 100 ? -3.092 2.849 7.095 1.00 92.25 100 ILE A O 1
ATOM 780 N N . GLU A 1 101 ? -3.979 3.404 5.115 1.00 89.88 101 GLU A N 1
ATOM 781 C CA . GLU A 1 101 ? -4.421 4.723 5.557 1.00 89.88 101 GLU A CA 1
ATOM 782 C C . GLU A 1 101 ? -5.538 4.631 6.602 1.00 89.88 101 GLU A C 1
ATOM 784 O O . GLU A 1 101 ? -5.498 5.360 7.591 1.00 89.88 101 GLU A O 1
ATOM 789 N N . ALA A 1 102 ? -6.492 3.713 6.439 1.00 90.62 102 ALA A N 1
ATOM 790 C CA . ALA A 1 102 ? -7.514 3.479 7.453 1.00 90.62 102 ALA A CA 1
ATOM 791 C C . ALA A 1 102 ? -6.891 2.983 8.772 1.00 90.62 102 ALA A C 1
ATOM 793 O O . ALA A 1 102 ? -7.227 3.492 9.840 1.00 90.62 102 ALA A O 1
ATOM 794 N N . LEU A 1 103 ? -5.917 2.062 8.708 1.00 92.12 103 LEU A N 1
ATOM 795 C CA . LEU A 1 103 ? -5.171 1.576 9.877 1.00 92.12 103 LEU A CA 1
ATOM 796 C C . LEU A 1 103 ? -4.352 2.677 10.564 1.00 92.12 103 LEU A C 1
ATOM 798 O O . LEU A 1 103 ? -4.274 2.694 11.788 1.00 92.12 103 LEU A O 1
ATOM 802 N N . SER A 1 104 ? -3.762 3.616 9.819 1.00 90.88 104 SER A N 1
ATOM 803 C CA . SER A 1 104 ? -2.956 4.698 10.411 1.00 90.88 104 SER A CA 1
ATOM 804 C C . SER A 1 104 ? -3.772 5.712 11.213 1.00 90.88 104 SER A C 1
ATOM 806 O O . SER A 1 104 ? -3.211 6.443 12.030 1.00 90.88 104 SER A O 1
ATOM 808 N N . ARG A 1 105 ? -5.095 5.733 11.016 1.00 89.94 105 ARG A N 1
ATOM 809 C CA . ARG A 1 105 ? -6.042 6.547 11.788 1.00 89.94 105 ARG A CA 1
ATOM 810 C C . ARG A 1 105 ? -6.530 5.848 13.062 1.00 89.94 105 ARG A C 1
ATOM 812 O O . ARG A 1 105 ? -7.131 6.508 13.907 1.00 89.94 105 ARG A O 1
ATOM 819 N N . GLN A 1 106 ? -6.276 4.547 13.215 1.00 89.00 106 GLN A N 1
ATOM 820 C CA . GLN A 1 106 ? -6.689 3.770 14.385 1.00 89.00 106 GLN A CA 1
ATOM 821 C C . GLN A 1 106 ? -5.752 4.044 15.567 1.00 89.00 106 GLN A C 1
ATOM 823 O O . GLN A 1 106 ? -4.534 3.912 15.461 1.00 89.00 106 GLN A O 1
ATOM 828 N N . THR A 1 107 ? -6.321 4.377 16.725 1.00 84.94 107 THR A N 1
ATOM 829 C CA . THR A 1 107 ? -5.576 4.701 17.957 1.00 84.94 107 THR A CA 1
ATOM 830 C C . THR A 1 107 ? -4.786 3.511 18.513 1.00 84.94 107 THR A C 1
ATOM 832 O O . THR A 1 107 ? -3.739 3.699 19.133 1.00 84.94 107 THR A O 1
ATOM 835 N N . ASN A 1 108 ? -5.273 2.294 18.262 1.00 87.94 108 ASN A N 1
ATOM 836 C CA . ASN A 1 108 ? -4.731 1.050 18.809 1.00 87.94 108 ASN A CA 1
ATOM 837 C C . ASN A 1 108 ? -3.657 0.399 17.915 1.00 87.94 108 ASN A C 1
ATOM 839 O O . ASN A 1 108 ? -3.008 -0.564 18.325 1.00 87.94 108 ASN A O 1
ATOM 843 N N . VAL A 1 109 ? -3.403 0.941 16.717 1.00 88.00 109 VAL A N 1
ATOM 844 C CA . VAL A 1 109 ? -2.315 0.468 15.848 1.00 88.00 109 VAL A CA 1
ATOM 845 C C . VAL A 1 109 ? -1.002 1.125 16.272 1.00 88.00 109 VAL A C 1
ATOM 847 O O . VAL A 1 109 ? -0.842 2.345 16.260 1.00 88.00 109 VAL A O 1
ATOM 850 N N . GLN A 1 110 ? -0.021 0.304 16.643 1.00 88.25 110 GLN A N 1
ATOM 851 C CA . GLN A 1 110 ? 1.252 0.791 17.164 1.00 88.25 110 GLN A CA 1
ATOM 852 C C . GLN A 1 110 ? 2.122 1.406 16.053 1.00 88.25 110 GLN A C 1
ATOM 854 O O . GLN A 1 110 ? 2.173 0.869 14.941 1.00 88.25 110 GLN A O 1
ATOM 859 N N . PRO A 1 111 ? 2.933 2.443 16.345 1.00 85.44 111 PRO A N 1
ATOM 860 C CA . PRO A 1 111 ? 3.836 3.044 15.356 1.00 85.44 111 PRO A CA 1
ATOM 861 C C . PRO A 1 111 ? 4.775 2.040 14.662 1.00 85.44 111 PRO A C 1
ATOM 863 O O . PRO A 1 111 ? 5.059 2.162 13.473 1.00 85.44 111 PRO A O 1
ATOM 866 N N . ALA A 1 112 ? 5.227 1.004 15.378 1.00 85.81 112 ALA A N 1
ATOM 867 C CA . ALA A 1 112 ? 6.061 -0.055 14.805 1.00 85.81 112 ALA A CA 1
ATOM 868 C C . ALA A 1 112 ? 5.307 -0.936 13.784 1.00 85.81 112 ALA A C 1
ATOM 870 O O . ALA A 1 112 ? 5.895 -1.366 12.786 1.00 85.81 112 ALA A O 1
ATOM 871 N N . GLN A 1 113 ? 4.009 -1.181 14.004 1.00 87.69 113 GLN A N 1
ATOM 872 C CA . GLN A 1 113 ? 3.153 -1.900 13.053 1.00 87.69 113 GLN A CA 1
ATOM 873 C C . GLN A 1 113 ? 2.950 -1.058 11.789 1.00 87.69 113 GLN A C 1
ATOM 875 O O . GLN A 1 113 ? 3.159 -1.568 10.688 1.00 87.69 113 GLN A O 1
ATOM 880 N N . LEU A 1 114 ? 2.663 0.242 11.941 1.00 88.25 114 LEU A N 1
ATOM 881 C CA . LEU A 1 114 ? 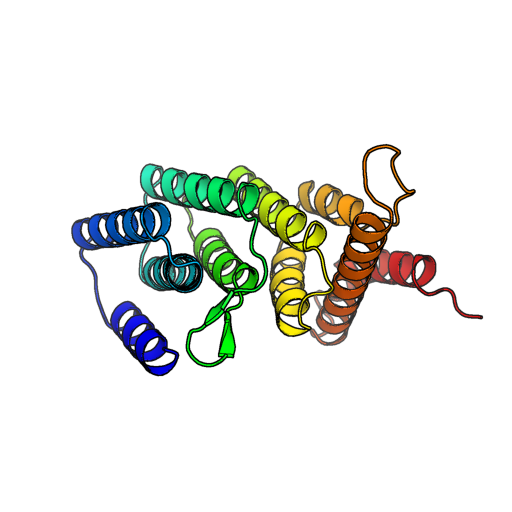2.547 1.176 10.813 1.00 88.25 114 LEU A CA 1
ATOM 882 C C . LEU A 1 114 ? 3.833 1.243 9.987 1.00 88.25 114 LEU A C 1
ATOM 884 O O . LEU A 1 114 ? 3.785 1.099 8.769 1.00 88.25 114 LEU A O 1
ATOM 888 N N . SER A 1 115 ? 4.996 1.357 10.632 1.00 86.44 115 SER A N 1
ATOM 889 C CA . SER A 1 115 ? 6.288 1.328 9.933 1.00 86.44 115 SER A CA 1
ATOM 890 C C . SER A 1 115 ? 6.486 0.041 9.118 1.00 86.44 115 SER A C 1
ATOM 892 O O . SER A 1 115 ? 6.929 0.074 7.964 1.00 86.44 115 SER A O 1
ATOM 894 N N . THR A 1 116 ? 6.100 -1.108 9.679 1.00 89.12 116 THR A N 1
ATOM 895 C CA . THR A 1 116 ? 6.199 -2.398 8.982 1.00 89.12 116 THR A CA 1
ATOM 896 C C . THR A 1 116 ? 5.245 -2.470 7.786 1.00 89.12 116 THR A C 1
ATOM 898 O O . THR A 1 116 ? 5.633 -2.982 6.735 1.00 89.12 116 THR A O 1
ATOM 901 N N . LEU A 1 117 ? 4.031 -1.923 7.912 1.00 91.06 117 LEU A N 1
ATOM 902 C CA . LEU A 1 117 ? 3.060 -1.803 6.820 1.00 91.06 117 LEU A CA 1
ATOM 903 C C . LEU A 1 117 ? 3.587 -0.908 5.692 1.00 91.06 117 LEU A C 1
ATOM 905 O O . LEU A 1 117 ? 3.597 -1.336 4.539 1.00 91.06 117 LEU A O 1
ATOM 909 N N . TYR A 1 118 ? 4.096 0.285 6.015 1.00 89.75 118 TYR A N 1
ATOM 910 C CA . TYR A 1 118 ? 4.686 1.198 5.030 1.00 89.75 118 TYR A CA 1
ATOM 911 C C . TYR A 1 118 ? 5.891 0.575 4.324 1.00 89.75 118 TYR A C 1
ATOM 913 O O . TYR A 1 118 ? 6.016 0.668 3.103 1.00 89.75 118 TYR A O 1
ATOM 921 N N . THR A 1 119 ? 6.743 -0.132 5.071 1.00 88.94 119 THR A N 1
ATOM 922 C CA . THR A 1 119 ? 7.881 -0.868 4.506 1.00 88.94 119 THR A CA 1
ATOM 923 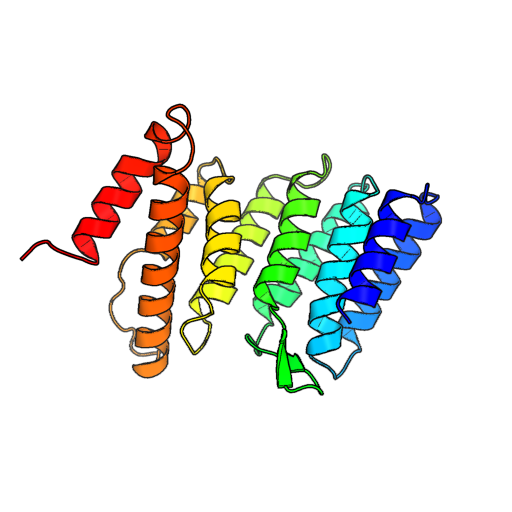C C . THR A 1 119 ? 7.417 -1.968 3.558 1.00 88.94 119 THR A C 1
ATOM 925 O O . THR A 1 119 ? 7.961 -2.098 2.462 1.00 88.94 119 THR A O 1
ATOM 928 N N . ALA A 1 120 ? 6.408 -2.752 3.944 1.00 91.12 120 ALA A N 1
ATOM 929 C CA . ALA A 1 120 ? 5.869 -3.815 3.103 1.00 91.12 120 ALA A CA 1
ATOM 930 C C . ALA A 1 120 ? 5.220 -3.258 1.824 1.00 91.12 120 ALA A C 1
ATOM 932 O O . ALA A 1 120 ? 5.442 -3.813 0.749 1.00 91.12 120 ALA A O 1
ATOM 933 N N . LEU A 1 121 ? 4.481 -2.147 1.922 1.00 90.62 121 LEU A N 1
ATOM 934 C CA . LEU A 1 121 ? 3.870 -1.472 0.776 1.00 90.62 121 LEU A CA 1
ATOM 935 C C . LEU A 1 121 ? 4.935 -0.948 -0.191 1.00 90.62 121 LEU A C 1
ATOM 937 O O . LEU A 1 121 ? 4.862 -1.217 -1.389 1.00 90.62 121 LEU A O 1
ATOM 941 N N . LEU A 1 122 ? 5.960 -0.266 0.330 1.00 90.06 122 LEU A N 1
ATOM 942 C CA . LEU A 1 122 ? 7.067 0.232 -0.481 1.00 90.06 122 LEU A CA 1
ATOM 943 C C . LEU A 1 122 ? 7.820 -0.916 -1.165 1.00 90.06 122 LEU A C 1
ATOM 945 O O . LEU A 1 122 ? 8.094 -0.853 -2.360 1.00 90.06 122 LEU A O 1
ATOM 949 N N . GLN A 1 123 ? 8.124 -1.993 -0.440 1.00 89.56 123 GLN A N 1
ATOM 950 C CA . GLN A 1 123 ? 8.782 -3.165 -1.021 1.00 89.56 123 GLN A CA 1
ATOM 951 C C . GLN A 1 123 ? 7.929 -3.831 -2.106 1.00 89.56 123 GLN A C 1
ATOM 953 O O . GLN A 1 123 ? 8.478 -4.256 -3.121 1.00 89.56 123 GLN A O 1
ATOM 958 N N . ALA A 1 124 ? 6.608 -3.906 -1.915 1.00 89.94 124 ALA A N 1
ATOM 959 C CA . ALA A 1 124 ? 5.686 -4.424 -2.920 1.00 89.94 124 ALA A CA 1
ATOM 960 C C . ALA A 1 124 ? 5.658 -3.538 -4.175 1.00 89.94 124 ALA A C 1
ATOM 962 O O . ALA A 1 124 ? 5.708 -4.050 -5.286 1.00 89.94 124 ALA A O 1
ATOM 963 N N . TYR A 1 125 ? 5.664 -2.219 -4.018 1.00 89.62 125 TYR A N 1
ATOM 964 C CA . TYR A 1 125 ? 5.748 -1.297 -5.148 1.00 89.62 125 TYR A CA 1
ATOM 965 C C . TYR A 1 125 ? 7.070 -1.417 -5.916 1.00 89.62 125 TYR A C 1
ATOM 967 O O . TYR A 1 125 ? 7.077 -1.540 -7.137 1.00 89.62 125 TYR A O 1
ATOM 975 N N . LEU A 1 126 ? 8.204 -1.442 -5.211 1.00 88.44 126 LEU A N 1
ATOM 976 C CA . LEU A 1 126 ? 9.524 -1.471 -5.847 1.00 88.44 126 LEU A CA 1
ATOM 977 C C . LEU A 1 126 ? 9.807 -2.767 -6.614 1.00 88.44 126 LEU A C 1
ATOM 979 O O . LEU A 1 126 ? 10.568 -2.740 -7.578 1.00 88.44 126 LEU A O 1
ATOM 983 N N . ARG A 1 127 ? 9.213 -3.889 -6.199 1.00 86.81 127 ARG A N 1
ATOM 984 C CA . ARG A 1 127 ? 9.380 -5.189 -6.867 1.00 86.81 127 ARG A CA 1
ATOM 985 C C . ARG A 1 127 ? 8.400 -5.422 -8.021 1.00 86.81 127 ARG A C 1
ATOM 987 O O . ARG A 1 127 ? 8.440 -6.503 -8.605 1.00 86.81 127 ARG A O 1
ATOM 994 N N . ALA A 1 128 ? 7.508 -4.471 -8.311 1.00 86.25 128 ALA A N 1
ATOM 995 C CA . ALA A 1 128 ? 6.611 -4.595 -9.450 1.00 86.25 128 ALA A CA 1
ATOM 996 C C . ALA A 1 128 ? 7.444 -4.768 -10.740 1.00 86.25 128 ALA A C 1
ATOM 998 O O . ALA A 1 128 ? 8.425 -4.042 -10.933 1.00 86.25 128 ALA A O 1
ATOM 999 N N . PRO A 1 129 ? 7.099 -5.742 -11.604 1.00 77.94 129 PRO A N 1
ATOM 1000 C CA . PRO A 1 129 ? 7.913 -6.121 -12.761 1.00 77.94 129 PRO A CA 1
ATOM 1001 C C . PRO A 1 129 ? 7.903 -5.063 -13.869 1.00 77.94 129 PRO A C 1
ATOM 1003 O O . PRO A 1 129 ? 8.721 -5.113 -14.787 1.00 77.94 129 PRO A O 1
ATOM 1006 N N . GLU A 1 130 ? 6.988 -4.102 -13.788 1.00 77.81 130 GLU A N 1
ATOM 1007 C CA . GLU A 1 130 ? 6.873 -2.983 -14.705 1.00 77.81 130 GLU A CA 1
ATOM 1008 C C . GLU A 1 130 ? 6.613 -1.674 -13.961 1.00 77.81 130 GLU A C 1
ATOM 1010 O O . GLU A 1 130 ? 6.343 -1.654 -12.755 1.00 77.81 130 GLU A O 1
ATOM 1015 N N . SER A 1 131 ? 6.746 -0.572 -14.699 1.00 69.19 131 SER A N 1
ATOM 1016 C CA . SER A 1 131 ? 6.387 0.750 -14.206 1.00 69.19 131 SER A CA 1
ATOM 1017 C C . SER A 1 131 ? 4.881 0.812 -13.999 1.00 69.19 131 SER A C 1
ATOM 1019 O O . SER A 1 131 ? 4.132 0.821 -14.975 1.00 69.19 131 SER A O 1
ATOM 1021 N N . LEU A 1 132 ? 4.454 0.893 -12.744 1.00 70.31 132 LEU A N 1
ATOM 1022 C CA . LEU A 1 132 ? 3.040 1.033 -12.414 1.00 70.31 132 LEU A CA 1
ATOM 1023 C C . LEU A 1 132 ? 2.480 2.378 -12.893 1.00 70.31 132 LEU A C 1
ATOM 1025 O O . LEU A 1 132 ? 3.223 3.334 -13.157 1.00 70.31 132 LEU A O 1
ATOM 1029 N N . GLY A 1 133 ? 1.154 2.441 -13.017 1.00 68.19 133 GLY A N 1
ATOM 1030 C CA . GLY A 1 133 ? 0.439 3.652 -13.395 1.00 68.19 133 GLY A CA 1
ATOM 1031 C C . GLY A 1 133 ? 0.773 4.848 -12.494 1.00 68.19 133 GLY A C 1
ATOM 1032 O O . GLY A 1 133 ? 1.242 4.727 -11.360 1.00 68.19 133 GLY A O 1
ATOM 1033 N N . HIS A 1 134 ? 0.542 6.058 -13.014 1.00 67.75 134 HIS A N 1
ATOM 1034 C CA . HIS A 1 134 ? 0.834 7.289 -12.266 1.00 67.75 134 HIS A CA 1
ATOM 1035 C C . HIS A 1 134 ? -0.003 7.391 -10.981 1.00 67.75 134 HIS A C 1
ATOM 1037 O O . HIS A 1 134 ? 0.450 7.973 -10.000 1.00 67.75 134 HIS A O 1
ATOM 1043 N N . ASN A 1 135 ? -1.201 6.800 -10.972 1.00 74.56 135 ASN A N 1
ATOM 1044 C CA . ASN A 1 135 ? -2.097 6.838 -9.823 1.00 74.56 135 ASN A CA 1
ATOM 1045 C C . ASN A 1 135 ? -1.530 6.037 -8.640 1.00 74.56 135 ASN A C 1
ATOM 1047 O O . ASN A 1 135 ? -1.594 6.516 -7.512 1.00 74.56 135 ASN A O 1
ATOM 1051 N N . GLU A 1 136 ? -0.918 4.873 -8.881 1.00 78.56 136 GLU A N 1
ATOM 1052 C CA . GLU A 1 136 ? -0.270 4.061 -7.844 1.00 78.56 136 GLU A CA 1
ATOM 1053 C C . GLU A 1 136 ? 0.902 4.782 -7.192 1.00 78.56 136 GLU A C 1
ATOM 1055 O O . GLU A 1 136 ? 1.016 4.822 -5.965 1.00 78.56 136 GLU A O 1
ATOM 1060 N N . ALA A 1 137 ? 1.758 5.392 -8.012 1.00 83.56 137 ALA A N 1
ATOM 1061 C CA . ALA A 1 137 ? 2.904 6.137 -7.514 1.00 83.56 137 ALA A CA 1
ATOM 1062 C C . ALA A 1 137 ? 2.474 7.343 -6.658 1.00 83.56 137 ALA A C 1
ATOM 1064 O O . ALA A 1 137 ? 3.095 7.604 -5.628 1.00 83.56 137 ALA A O 1
ATOM 1065 N N . ILE A 1 138 ? 1.397 8.042 -7.040 1.00 83.31 138 ILE A N 1
ATOM 1066 C CA . ILE A 1 138 ? 0.841 9.170 -6.275 1.00 83.31 138 ILE A CA 1
ATOM 1067 C C . ILE A 1 138 ? 0.307 8.702 -4.921 1.00 83.31 138 ILE A C 1
ATOM 1069 O O . ILE A 1 138 ? 0.708 9.251 -3.899 1.00 83.31 138 ILE A O 1
ATOM 1073 N N . VAL A 1 139 ? -0.542 7.672 -4.892 1.00 83.06 139 VAL A N 1
ATOM 1074 C CA . VAL A 1 139 ? -1.158 7.187 -3.646 1.00 83.06 139 VAL A CA 1
ATOM 1075 C C . VAL A 1 139 ? -0.092 6.709 -2.652 1.00 83.06 139 VAL A C 1
ATOM 1077 O O . VAL A 1 139 ? -0.138 7.032 -1.464 1.00 83.06 139 VAL A O 1
ATOM 1080 N N . ILE A 1 140 ? 0.921 5.983 -3.130 1.00 85.69 140 ILE A N 1
ATOM 1081 C CA . ILE A 1 140 ? 2.022 5.521 -2.276 1.00 85.69 140 ILE A CA 1
ATOM 1082 C C . ILE A 1 140 ? 2.882 6.701 -1.811 1.00 85.69 140 ILE A C 1
ATOM 1084 O O . ILE A 1 140 ? 3.267 6.748 -0.642 1.00 85.69 140 ILE A O 1
ATOM 1088 N N . ALA A 1 141 ? 3.158 7.674 -2.684 1.00 86.25 141 ALA A N 1
ATOM 1089 C CA . ALA A 1 141 ? 3.883 8.886 -2.315 1.00 86.25 141 ALA A CA 1
ATOM 1090 C C . ALA A 1 141 ? 3.163 9.677 -1.213 1.00 86.25 141 ALA A C 1
ATOM 1092 O O . ALA A 1 141 ? 3.812 10.114 -0.265 1.00 86.25 141 ALA A O 1
ATOM 1093 N N . GLU A 1 142 ? 1.839 9.829 -1.297 1.00 83.94 142 GLU A N 1
ATOM 1094 C CA . GLU A 1 142 ? 1.039 10.503 -0.268 1.00 83.94 142 GLU A CA 1
ATOM 1095 C C . GLU A 1 142 ? 1.141 9.802 1.089 1.00 83.94 142 GLU A C 1
ATOM 1097 O O . GLU A 1 142 ? 1.297 10.466 2.113 1.00 83.94 142 GLU A O 1
ATOM 1102 N N . ILE A 1 143 ? 1.102 8.467 1.108 1.00 81.00 143 ILE A N 1
ATOM 1103 C CA . ILE A 1 143 ? 1.270 7.688 2.341 1.00 81.00 143 ILE A CA 1
ATOM 1104 C C . ILE A 1 143 ? 2.676 7.859 2.916 1.00 81.00 143 ILE A C 1
ATOM 1106 O O . ILE A 1 143 ? 2.822 8.108 4.112 1.00 81.00 143 ILE A O 1
ATOM 1110 N N . LEU A 1 144 ? 3.712 7.760 2.081 1.00 79.38 144 LEU A N 1
ATOM 1111 C CA . LEU A 1 144 ? 5.094 7.901 2.537 1.00 79.38 144 LEU A CA 1
ATOM 1112 C C . LEU A 1 144 ? 5.365 9.297 3.103 1.00 79.38 144 LEU A C 1
ATOM 1114 O O . LEU A 1 144 ? 6.014 9.408 4.136 1.00 79.38 144 LEU A O 1
ATOM 1118 N N . LEU A 1 145 ? 4.841 10.353 2.473 1.00 78.62 145 LEU A N 1
ATOM 1119 C CA . LEU A 1 145 ? 5.006 11.734 2.940 1.00 78.62 145 LEU A CA 1
ATOM 1120 C C . LEU A 1 145 ? 4.284 12.021 4.269 1.00 78.62 145 LEU A C 1
ATOM 1122 O O . LEU A 1 145 ? 4.699 12.922 4.997 1.00 78.62 145 LEU A O 1
ATOM 1126 N N . LYS A 1 146 ? 3.237 11.254 4.607 1.00 73.25 146 LYS A N 1
ATOM 1127 C CA . LYS A 1 146 ? 2.553 11.320 5.911 1.00 73.25 146 LYS A CA 1
ATOM 1128 C C . LYS A 1 146 ? 3.351 10.638 7.030 1.00 73.25 146 LYS A C 1
ATOM 1130 O O . LYS A 1 146 ? 3.129 10.946 8.203 1.00 73.25 146 LYS A O 1
ATOM 1135 N N . GLU A 1 147 ? 4.273 9.726 6.707 1.00 72.19 147 GLU A N 1
ATOM 1136 C CA . GLU A 1 147 ? 5.128 9.105 7.719 1.00 72.19 147 GLU A CA 1
ATOM 1137 C C . GLU A 1 147 ? 6.073 10.160 8.308 1.00 72.19 147 GLU A C 1
ATOM 1139 O O . GLU A 1 147 ? 6.804 10.864 7.605 1.00 72.19 147 GLU A O 1
ATOM 1144 N N . SER A 1 148 ? 6.051 10.285 9.634 1.00 58.56 148 SER A N 1
ATOM 1145 C CA . SER A 1 148 ? 6.973 11.148 10.352 1.00 58.56 148 SER A CA 1
ATOM 1146 C C . SER A 1 148 ? 7.747 10.399 11.440 1.00 58.56 148 SER A C 1
ATOM 1148 O O . SER A 1 148 ? 7.315 10.298 12.581 1.00 58.56 148 SER A O 1
ATOM 1150 N N . GLY A 1 149 ? 8.968 9.963 11.126 1.00 62.72 149 GLY A N 1
ATOM 1151 C CA . GLY A 1 149 ? 9.774 9.231 12.103 1.00 62.72 149 GLY A CA 1
ATOM 1152 C C . GLY A 1 149 ? 11.190 8.873 11.658 1.00 62.72 149 GLY A C 1
ATOM 1153 O O . GLY A 1 149 ? 11.650 9.238 10.579 1.00 62.72 149 GLY A O 1
ATOM 1154 N N . ALA A 1 150 ? 11.914 8.156 12.522 1.00 59.19 150 ALA A N 1
ATOM 1155 C CA . ALA A 1 150 ? 13.244 7.627 12.205 1.00 59.19 150 ALA A CA 1
ATOM 1156 C C . ALA A 1 150 ? 13.194 6.572 11.083 1.00 59.19 150 ALA A C 1
ATOM 1158 O O . ALA A 1 150 ? 14.128 6.477 10.287 1.00 59.19 150 ALA A O 1
ATOM 1159 N N . GLU A 1 151 ? 12.083 5.839 10.992 1.00 68.75 151 GLU A N 1
ATOM 1160 C CA . GLU A 1 151 ? 11.840 4.809 9.980 1.00 68.75 151 GLU A CA 1
ATOM 1161 C C . GLU A 1 151 ? 11.592 5.395 8.587 1.00 68.75 151 GLU A C 1
ATOM 1163 O O . GLU A 1 151 ? 11.962 4.778 7.591 1.00 68.75 151 GLU A O 1
ATOM 1168 N N . PHE A 1 152 ? 11.100 6.635 8.495 1.00 70.00 152 PHE A N 1
ATOM 1169 C CA . PHE A 1 152 ? 11.010 7.360 7.228 1.00 70.00 152 PHE A CA 1
ATOM 1170 C C . PHE A 1 152 ? 12.366 7.468 6.524 1.00 70.00 152 PHE A C 1
ATOM 1172 O O . PHE A 1 152 ? 12.463 7.233 5.325 1.00 70.00 152 PHE A O 1
ATOM 1179 N N . ASN A 1 153 ? 13.451 7.731 7.261 1.00 69.00 153 ASN A N 1
ATOM 1180 C CA . ASN A 1 153 ? 14.790 7.762 6.665 1.00 69.00 153 ASN A CA 1
ATOM 1181 C C . ASN A 1 153 ? 15.218 6.387 6.128 1.00 69.00 153 ASN A C 1
ATOM 1183 O O . ASN A 1 153 ? 15.950 6.314 5.145 1.00 69.00 153 ASN A O 1
ATOM 1187 N N . THR A 1 154 ? 14.775 5.295 6.757 1.00 74.62 154 THR A N 1
ATOM 1188 C CA . THR A 1 154 ? 15.010 3.929 6.264 1.00 74.62 154 THR A CA 1
ATOM 1189 C C . THR A 1 154 ? 14.217 3.665 4.984 1.00 74.62 154 THR A C 1
ATOM 1191 O O . THR A 1 154 ? 14.768 3.112 4.033 1.00 74.62 154 THR A O 1
ATOM 1194 N 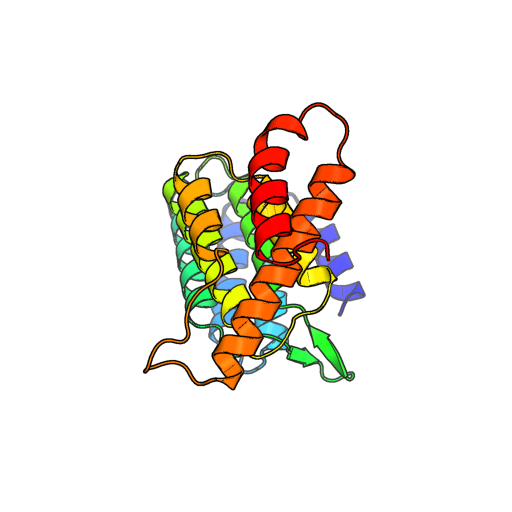N . LEU A 1 155 ? 12.958 4.111 4.929 1.00 75.00 155 LEU A N 1
ATOM 1195 C CA . LEU A 1 155 ? 12.117 4.034 3.730 1.00 75.00 155 LEU A CA 1
ATOM 1196 C C . LEU A 1 155 ? 12.723 4.836 2.572 1.00 75.00 155 LEU A C 1
ATOM 1198 O O . LEU A 1 155 ? 12.841 4.322 1.464 1.00 75.00 155 LEU A O 1
ATOM 1202 N N . LEU A 1 156 ? 13.198 6.055 2.836 1.00 77.88 156 LEU A N 1
ATOM 1203 C CA . LEU A 1 156 ? 13.855 6.890 1.830 1.00 77.88 156 LEU A CA 1
ATOM 1204 C C . LEU A 1 156 ? 15.160 6.285 1.306 1.00 77.88 156 LEU A C 1
ATOM 1206 O O . LEU A 1 156 ? 15.434 6.383 0.113 1.00 77.88 156 LEU A O 1
ATOM 1210 N N . LYS A 1 157 ? 15.943 5.610 2.157 1.00 80.44 157 LYS A N 1
ATOM 1211 C CA . LYS A 1 157 ? 17.142 4.882 1.710 1.00 80.44 157 LYS A CA 1
ATOM 1212 C C . LYS A 1 157 ? 16.817 3.770 0.718 1.00 80.44 157 LYS A C 1
ATOM 1214 O O . LYS A 1 157 ? 17.615 3.500 -0.171 1.00 80.44 157 LYS A O 1
ATOM 1219 N N . ALA A 1 158 ? 15.649 3.133 0.825 1.00 81.38 158 ALA A N 1
ATOM 1220 C CA . ALA A 1 158 ? 15.226 2.136 -0.160 1.00 81.38 158 ALA A CA 1
ATOM 1221 C C . ALA A 1 158 ? 14.978 2.749 -1.554 1.00 81.38 158 ALA A C 1
ATOM 1223 O O . ALA A 1 158 ? 14.988 2.025 -2.551 1.00 81.38 158 ALA A O 1
ATOM 1224 N N . LEU A 1 159 ? 14.797 4.072 -1.630 1.00 82.06 159 LEU A N 1
ATOM 1225 C CA . LEU A 1 159 ? 14.631 4.828 -2.869 1.00 82.06 159 LEU A CA 1
ATOM 1226 C C . LEU A 1 159 ? 15.951 5.372 -3.433 1.00 82.06 159 LEU A C 1
ATOM 1228 O O . LEU A 1 159 ? 15.927 6.016 -4.482 1.00 82.06 159 LEU A O 1
ATOM 1232 N N . GLU A 1 160 ? 17.093 5.145 -2.782 1.00 83.38 160 GLU A N 1
ATOM 1233 C CA . GLU A 1 160 ? 18.400 5.529 -3.325 1.00 83.38 160 GLU A CA 1
ATOM 1234 C C . GLU A 1 160 ? 18.735 4.702 -4.582 1.00 83.38 160 GLU A C 1
ATOM 1236 O O . GLU A 1 160 ? 18.360 3.517 -4.662 1.00 83.38 160 GLU A O 1
ATOM 1241 N N . PRO A 1 161 ? 19.440 5.296 -5.569 1.00 81.56 161 PRO A N 1
ATOM 1242 C CA . PRO A 1 161 ? 19.911 4.555 -6.730 1.00 81.56 161 PRO A CA 1
ATOM 1243 C C . PRO A 1 161 ? 20.767 3.376 -6.278 1.00 81.56 161 PRO A C 1
ATOM 1245 O O . PRO A 1 161 ? 21.636 3.516 -5.414 1.00 81.56 161 PRO A O 1
ATOM 1248 N N . SER A 1 162 ? 20.537 2.203 -6.858 1.00 84.62 162 SER A N 1
ATOM 1249 C CA . SER A 1 162 ? 21.291 1.001 -6.496 1.00 84.62 162 SER A CA 1
ATOM 1250 C C . SER A 1 162 ? 22.127 0.478 -7.655 1.00 84.62 162 SER A C 1
ATOM 1252 O O . SER A 1 162 ? 21.887 0.803 -8.814 1.00 84.62 162 SER A O 1
ATOM 1254 N N . THR A 1 163 ? 23.149 -0.325 -7.356 1.00 83.75 163 THR A N 1
ATOM 1255 C CA . THR A 1 163 ? 23.896 -1.056 -8.385 1.00 83.75 163 THR A CA 1
ATOM 1256 C C . THR A 1 163 ? 23.276 -2.439 -8.602 1.00 83.75 163 THR A C 1
ATOM 1258 O O . THR A 1 163 ? 22.743 -3.025 -7.653 1.00 83.75 163 THR A O 1
ATOM 1261 N N . PRO A 1 164 ? 23.337 -2.998 -9.826 1.00 82.19 164 PRO A N 1
ATOM 1262 C CA . PRO A 1 164 ? 22.792 -4.322 -10.093 1.00 82.19 164 PRO A CA 1
ATOM 1263 C C . PRO A 1 164 ? 23.458 -5.378 -9.204 1.00 82.19 164 PRO A C 1
ATOM 1265 O O . PRO A 1 164 ? 24.681 -5.538 -9.212 1.00 82.19 164 PRO A O 1
ATOM 1268 N N . SER A 1 165 ? 22.650 -6.119 -8.450 1.00 82.25 165 SER A N 1
ATOM 1269 C CA . SER A 1 165 ? 23.113 -7.278 -7.684 1.00 82.25 165 SER A CA 1
ATOM 1270 C C . SER A 1 165 ? 23.248 -8.501 -8.592 1.00 82.25 165 SER A C 1
ATOM 1272 O O . SER A 1 165 ? 22.467 -8.675 -9.524 1.00 82.25 165 SER A O 1
ATOM 1274 N N . GLN A 1 166 ? 24.187 -9.403 -8.285 1.00 78.88 166 GLN A N 1
ATOM 1275 C CA . GLN A 1 166 ? 24.382 -10.655 -9.037 1.00 78.88 166 GLN A CA 1
ATOM 1276 C C . GLN A 1 166 ? 23.140 -11.569 -9.043 1.00 78.88 166 GLN A C 1
ATOM 1278 O O . GLN A 1 166 ? 23.029 -12.435 -9.905 1.00 78.88 166 GLN A O 1
ATOM 1283 N N . ASN A 1 167 ? 22.215 -11.370 -8.097 1.00 81.62 167 ASN A N 1
ATOM 1284 C CA . ASN A 1 167 ? 21.029 -12.208 -7.900 1.00 81.62 167 ASN A CA 1
ATOM 1285 C C . ASN A 1 167 ? 19.732 -11.605 -8.465 1.00 81.62 167 ASN A C 1
ATOM 1287 O O . ASN A 1 167 ? 18.669 -12.184 -8.262 1.00 81.62 167 ASN A O 1
ATOM 1291 N N . VAL A 1 168 ? 19.793 -10.446 -9.127 1.00 80.44 168 VAL A N 1
ATOM 1292 C CA . VAL A 1 168 ? 18.619 -9.765 -9.697 1.00 80.44 168 VAL A CA 1
ATOM 1293 C C . VAL A 1 168 ? 18.792 -9.706 -11.209 1.00 80.44 168 VAL A C 1
ATOM 1295 O O . VAL A 1 168 ? 19.867 -9.350 -11.695 1.00 80.44 168 VAL A O 1
ATOM 1298 N N . SER A 1 169 ? 17.761 -10.085 -11.969 1.00 87.88 169 SER A N 1
ATOM 1299 C CA . SER A 1 169 ? 17.840 -9.987 -13.427 1.00 87.88 169 SER A CA 1
ATOM 1300 C C . SER A 1 169 ? 17.952 -8.517 -13.846 1.00 87.88 169 SER A C 1
ATOM 1302 O O . SER A 1 169 ? 17.450 -7.622 -13.168 1.00 87.88 169 SER A O 1
ATOM 1304 N N . MET A 1 170 ? 18.608 -8.238 -14.976 1.00 87.44 170 MET A N 1
ATOM 1305 C CA . MET A 1 170 ? 18.751 -6.852 -15.445 1.00 87.44 170 MET A CA 1
ATOM 1306 C C . MET A 1 170 ? 17.389 -6.199 -15.733 1.00 87.44 170 MET A C 1
ATOM 1308 O O . MET A 1 170 ? 17.239 -4.997 -15.548 1.00 87.44 170 MET A O 1
ATOM 1312 N N . ILE A 1 171 ? 16.398 -6.987 -16.162 1.00 85.62 171 ILE A N 1
ATOM 1313 C CA . ILE A 1 171 ? 15.039 -6.503 -16.432 1.00 85.62 171 ILE A CA 1
ATOM 1314 C C . ILE A 1 171 ? 14.374 -6.066 -15.124 1.00 85.62 171 ILE A C 1
ATOM 1316 O O . ILE A 1 171 ? 13.914 -4.931 -15.036 1.00 85.62 171 ILE A O 1
ATOM 1320 N N . ASP A 1 172 ? 14.417 -6.916 -14.095 1.00 83.75 172 ASP A N 1
ATOM 1321 C CA . ASP A 1 172 ? 13.828 -6.607 -12.785 1.00 83.75 172 ASP A CA 1
ATOM 1322 C C . ASP A 1 172 ? 14.533 -5.418 -12.124 1.00 83.75 172 ASP A C 1
ATOM 1324 O O . ASP A 1 172 ? 13.900 -4.565 -11.508 1.00 83.75 172 ASP A O 1
ATOM 1328 N N . PHE A 1 173 ? 15.855 -5.321 -12.293 1.00 88.06 173 PHE A N 1
ATOM 1329 C CA . PHE A 1 173 ? 16.628 -4.180 -11.817 1.00 88.06 173 PHE A CA 1
ATOM 1330 C C . PHE A 1 173 ? 16.190 -2.869 -12.492 1.00 88.06 173 PHE A C 1
ATOM 1332 O O . PHE A 1 173 ? 15.986 -1.869 -11.806 1.00 88.06 173 PHE A O 1
ATOM 1339 N N . ILE A 1 174 ? 16.010 -2.863 -13.818 1.00 87.62 174 ILE A N 1
ATOM 1340 C CA . ILE A 1 174 ? 15.539 -1.679 -14.555 1.00 87.62 174 ILE A CA 1
ATOM 1341 C C . ILE A 1 174 ? 14.126 -1.289 -14.110 1.00 87.62 174 ILE A C 1
ATOM 1343 O O . ILE A 1 174 ? 13.875 -0.104 -13.885 1.00 87.62 174 ILE A O 1
ATOM 1347 N N . ALA A 1 175 ? 13.220 -2.260 -13.964 1.00 87.00 175 ALA A N 1
ATOM 1348 C CA . ALA A 1 175 ? 11.862 -2.016 -13.482 1.00 87.00 175 ALA A CA 1
ATOM 1349 C C . ALA A 1 175 ? 11.873 -1.381 -12.084 1.00 87.00 175 ALA A C 1
ATOM 1351 O O . ALA A 1 175 ? 11.273 -0.327 -11.878 1.00 87.00 175 ALA A O 1
ATOM 1352 N N . MET A 1 176 ? 12.656 -1.944 -11.160 1.00 88.88 176 MET A N 1
ATOM 1353 C CA . MET A 1 176 ? 12.827 -1.410 -9.810 1.00 88.88 176 MET A CA 1
ATOM 1354 C C . MET A 1 176 ? 13.356 0.033 -9.820 1.00 88.88 176 MET A C 1
ATOM 1356 O O . MET A 1 176 ? 12.790 0.899 -9.155 1.00 88.88 176 MET A O 1
ATOM 1360 N N . GLU A 1 177 ? 14.419 0.327 -10.575 1.00 89.69 177 GLU A N 1
ATOM 1361 C CA . GLU A 1 177 ? 14.986 1.684 -10.651 1.00 89.69 177 GLU A CA 1
ATOM 1362 C C . GLU A 1 177 ? 14.025 2.688 -11.316 1.00 89.69 177 GLU A C 1
ATOM 1364 O O . GLU A 1 177 ? 14.006 3.867 -10.957 1.00 89.69 177 GLU A O 1
ATOM 1369 N N . ASN A 1 178 ? 13.186 2.246 -12.257 1.00 88.25 178 ASN A N 1
ATOM 1370 C CA . ASN A 1 178 ? 12.123 3.082 -12.818 1.00 88.25 178 ASN A CA 1
ATOM 1371 C C . ASN A 1 178 ? 11.014 3.354 -11.795 1.00 88.25 178 ASN A C 1
ATOM 1373 O O . ASN A 1 178 ? 10.586 4.499 -11.659 1.00 88.25 178 ASN A O 1
ATOM 1377 N N . ASN A 1 179 ? 10.607 2.347 -11.021 1.00 88.44 179 ASN A N 1
ATOM 1378 C CA . ASN A 1 179 ? 9.627 2.509 -9.949 1.00 88.44 179 ASN A CA 1
ATOM 1379 C C . ASN A 1 179 ? 10.119 3.497 -8.883 1.00 88.44 179 ASN A C 1
ATOM 1381 O O . ASN A 1 179 ? 9.366 4.400 -8.507 1.00 88.44 179 ASN A O 1
ATOM 1385 N N . LYS A 1 180 ? 11.395 3.413 -8.472 1.00 89.56 180 LYS A N 1
ATOM 1386 C CA . LYS A 1 180 ? 12.026 4.407 -7.581 1.00 89.56 180 LYS A CA 1
ATOM 1387 C C . LYS A 1 180 ? 11.923 5.824 -8.143 1.00 89.56 180 LYS A C 1
ATOM 1389 O O . LYS A 1 180 ? 11.484 6.728 -7.436 1.00 89.56 180 LYS A O 1
ATOM 1394 N N . ARG A 1 181 ? 12.285 6.019 -9.418 1.00 86.62 181 ARG A N 1
ATOM 1395 C CA . ARG A 1 181 ? 12.200 7.325 -10.094 1.00 86.62 181 ARG A CA 1
ATOM 1396 C C . ARG A 1 181 ? 10.773 7.867 -10.150 1.00 86.62 181 ARG A C 1
ATOM 1398 O O . ARG A 1 181 ? 10.557 9.026 -9.807 1.00 86.62 181 ARG A O 1
ATOM 1405 N N . ASN A 1 182 ? 9.802 7.039 -10.531 1.00 86.94 182 ASN A N 1
ATOM 1406 C CA . ASN A 1 182 ? 8.390 7.431 -10.593 1.00 86.94 182 ASN A CA 1
ATOM 1407 C C . ASN A 1 182 ? 7.860 7.873 -9.225 1.00 86.94 182 ASN A C 1
ATOM 1409 O O . ASN A 1 182 ? 7.128 8.861 -9.121 1.00 86.94 182 ASN A O 1
ATOM 1413 N N . LEU A 1 183 ? 8.261 7.166 -8.168 1.00 87.81 183 LEU A N 1
ATOM 1414 C CA . LEU A 1 183 ? 7.850 7.487 -6.810 1.00 87.81 183 LEU A CA 1
ATOM 1415 C C . LEU A 1 183 ? 8.496 8.788 -6.318 1.00 87.81 183 LEU A C 1
ATOM 1417 O O . LEU A 1 183 ? 7.791 9.637 -5.777 1.00 87.81 183 LEU A O 1
ATOM 1421 N N . TRP A 1 184 ? 9.787 9.006 -6.594 1.00 84.38 184 TRP A N 1
ATOM 1422 C CA . TRP A 1 184 ? 10.455 10.285 -6.317 1.00 84.38 184 TRP A CA 1
ATOM 1423 C C . TRP A 1 184 ? 9.775 11.463 -7.008 1.00 84.38 184 TRP A C 1
ATOM 1425 O O . TRP A 1 184 ? 9.498 12.474 -6.364 1.00 84.38 184 TRP A O 1
ATOM 1435 N N . MET A 1 185 ? 9.466 11.321 -8.298 1.00 83.38 185 MET A N 1
ATOM 1436 C CA . MET A 1 185 ? 8.763 12.353 -9.062 1.00 83.38 185 MET A CA 1
ATOM 1437 C C . MET A 1 185 ? 7.386 12.650 -8.467 1.00 83.38 185 MET A C 1
ATOM 1439 O O . MET A 1 185 ? 7.019 13.814 -8.317 1.00 83.38 185 MET A O 1
ATOM 1443 N N . SER A 1 186 ? 6.643 11.615 -8.074 1.00 86.94 186 SER A N 1
ATOM 1444 C CA . SER A 1 186 ? 5.326 11.770 -7.449 1.00 86.94 186 SER A CA 1
ATOM 1445 C C . SER A 1 186 ? 5.431 12.505 -6.111 1.00 86.94 186 SER A C 1
ATOM 1447 O O . SER A 1 186 ? 4.726 13.490 -5.892 1.00 86.94 186 SER A O 1
ATOM 1449 N N . MET A 1 187 ? 6.382 12.112 -5.255 1.00 84.00 187 MET A N 1
ATOM 1450 C CA . MET A 1 187 ? 6.656 12.795 -3.987 1.00 84.00 187 MET A CA 1
ATOM 1451 C C . 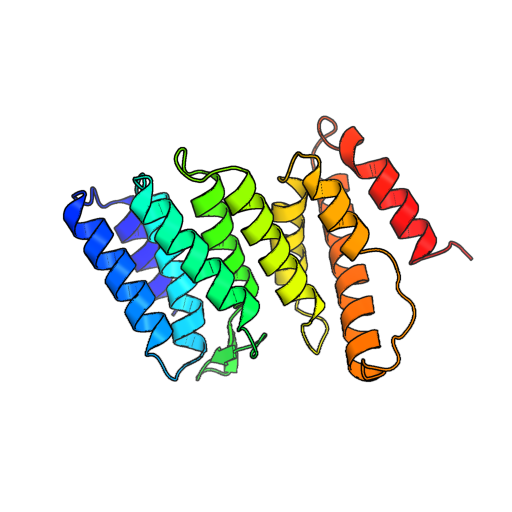MET A 1 187 ? 7.070 14.258 -4.197 1.00 84.00 187 MET A C 1
ATOM 1453 O O . MET A 1 187 ? 6.602 15.135 -3.471 1.00 84.00 187 MET A O 1
ATOM 1457 N N . PHE A 1 188 ? 7.905 14.545 -5.202 1.00 81.25 188 PHE A N 1
ATOM 1458 C CA . PHE A 1 188 ? 8.301 15.909 -5.553 1.00 81.25 188 PHE A CA 1
ATOM 1459 C C . PHE A 1 188 ? 7.106 16.762 -5.979 1.00 81.25 188 PHE A C 1
ATOM 1461 O O . PHE A 1 188 ? 6.951 17.882 -5.490 1.00 81.25 188 PHE A O 1
ATOM 1468 N N . VAL A 1 189 ? 6.250 16.242 -6.861 1.00 81.56 189 VAL A N 1
ATOM 1469 C CA . VAL A 1 189 ? 5.059 16.951 -7.346 1.00 81.56 189 VAL A CA 1
ATOM 1470 C C . VAL A 1 189 ? 4.084 17.231 -6.201 1.00 81.56 189 VAL A C 1
ATOM 1472 O O . VAL A 1 189 ? 3.632 18.369 -6.057 1.00 81.56 189 VAL A O 1
ATOM 1475 N N . ILE A 1 190 ? 3.805 16.247 -5.342 1.00 80.69 190 ILE A N 1
ATOM 1476 C CA . ILE A 1 190 ? 2.924 16.424 -4.175 1.00 80.69 190 ILE A CA 1
ATOM 1477 C C . ILE A 1 190 ? 3.511 17.475 -3.223 1.00 80.69 190 ILE A C 1
ATOM 1479 O O . ILE A 1 190 ? 2.849 18.458 -2.890 1.00 80.69 190 ILE A O 1
ATOM 1483 N N . ASN A 1 191 ? 4.787 17.340 -2.857 1.00 73.81 191 ASN A N 1
ATOM 1484 C CA . ASN A 1 191 ? 5.444 18.272 -1.940 1.00 73.81 191 ASN A CA 1
ATOM 1485 C C . ASN A 1 191 ? 5.562 19.697 -2.519 1.00 73.81 191 ASN A C 1
ATOM 1487 O O . ASN A 1 191 ? 5.518 20.676 -1.780 1.00 73.81 191 ASN A O 1
ATOM 1491 N N . SER A 1 192 ? 5.683 19.841 -3.842 1.00 70.19 192 SER A N 1
ATOM 1492 C CA . SER A 1 192 ? 5.732 21.148 -4.515 1.00 70.19 192 SER A CA 1
ATOM 1493 C C . SER A 1 192 ? 4.361 21.828 -4.609 1.00 70.19 192 SER A C 1
ATOM 1495 O O . SER A 1 192 ? 4.290 23.055 -4.698 1.00 70.19 192 SER A O 1
ATOM 1497 N N . THR A 1 193 ? 3.275 21.050 -4.596 1.00 69.44 193 THR A N 1
ATOM 1498 C CA . THR A 1 193 ? 1.894 21.544 -4.737 1.00 69.44 193 THR A CA 1
ATOM 1499 C C . THR A 1 193 ? 1.207 21.807 -3.394 1.00 69.44 193 THR A C 1
ATOM 1501 O O . THR A 1 193 ? 0.359 22.699 -3.317 1.00 69.44 193 THR A O 1
ATOM 1504 N N . GLN A 1 194 ? 1.594 21.115 -2.316 1.00 62.91 194 GLN A N 1
ATOM 1505 C CA . GLN A 1 194 ? 1.099 21.384 -0.961 1.00 62.91 194 GLN A CA 1
ATOM 1506 C C . GLN A 1 194 ? 1.651 22.718 -0.423 1.00 62.91 194 GLN A C 1
ATOM 1508 O O . GLN A 1 194 ? 2.843 23.002 -0.518 1.00 62.91 194 GLN A O 1
ATOM 1513 N N . GLN A 1 195 ? 0.776 23.584 0.105 1.00 51.31 195 GLN A N 1
ATOM 1514 C CA . GLN A 1 195 ? 1.119 24.945 0.545 1.00 51.31 195 GLN A CA 1
ATOM 1515 C C . GLN A 1 195 ? 2.229 24.967 1.619 1.00 51.31 195 GLN A C 1
ATOM 1517 O O . GLN A 1 195 ? 2.199 24.186 2.561 1.00 51.31 195 GLN A O 1
ATOM 1522 N N . GLN A 1 196 ? 3.165 25.914 1.457 1.00 49.72 196 GLN A N 1
ATOM 1523 C CA . GLN A 1 196 ? 4.330 26.385 2.246 1.00 49.72 196 GLN A CA 1
ATOM 1524 C C . GLN A 1 196 ? 4.680 25.851 3.662 1.00 49.72 196 GLN A C 1
ATOM 1526 O O . GLN A 1 196 ? 5.828 26.032 4.065 1.00 49.72 196 GLN A O 1
ATOM 1531 N N . HIS A 1 197 ? 3.794 25.217 4.432 1.00 45.03 197 HIS A N 1
ATOM 1532 C CA . HIS A 1 197 ? 4.077 24.799 5.813 1.00 45.03 197 HIS A CA 1
ATOM 1533 C C . HIS A 1 197 ? 4.785 23.437 5.942 1.00 45.03 197 HIS A C 1
ATOM 1535 O O . HIS A 1 197 ? 5.573 23.271 6.871 1.00 45.03 197 HIS A O 1
ATOM 1541 N N . GLU A 1 198 ? 4.597 22.508 4.998 1.00 45.81 198 GLU A N 1
ATOM 1542 C CA . GLU A 1 198 ? 5.271 21.189 5.002 1.00 45.81 198 GLU A CA 1
ATOM 1543 C C . GLU A 1 198 ? 6.379 21.063 3.945 1.00 45.81 198 GLU A C 1
ATOM 1545 O O . GLU A 1 198 ? 7.273 20.224 4.078 1.00 45.81 198 GLU A O 1
ATOM 1550 N N . GLN A 1 199 ? 6.410 21.994 2.978 1.00 49.31 199 GLN A N 1
ATOM 1551 C CA . GLN A 1 199 ? 7.413 22.058 1.907 1.00 49.31 199 GLN A CA 1
ATOM 1552 C C . GLN A 1 199 ? 8.854 21.995 2.436 1.00 49.31 199 GLN A C 1
ATOM 1554 O O . GLN A 1 199 ? 9.733 21.453 1.776 1.00 49.31 199 GLN A O 1
ATOM 1559 N N . GLY A 1 200 ? 9.120 22.536 3.629 1.00 49.28 200 GLY A N 1
ATOM 1560 C CA . GLY A 1 200 ? 10.471 22.622 4.187 1.00 49.28 200 GLY A CA 1
ATOM 1561 C C . GLY A 1 200 ? 11.071 21.296 4.664 1.00 49.28 200 GLY A C 1
ATOM 1562 O O . GLY A 1 200 ? 12.294 21.187 4.713 1.00 49.28 200 GLY A O 1
ATOM 1563 N N . ARG A 1 201 ? 10.255 20.291 5.017 1.00 55.03 201 ARG A N 1
ATOM 1564 C CA . ARG A 1 201 ? 10.768 19.067 5.661 1.00 55.03 201 ARG A CA 1
ATOM 1565 C C . ARG A 1 201 ? 11.398 18.098 4.666 1.00 55.03 201 ARG A C 1
ATOM 1567 O O . ARG A 1 201 ? 12.448 17.532 4.955 1.00 55.03 201 ARG A O 1
ATOM 1574 N N . PHE A 1 202 ? 10.762 17.913 3.512 1.00 56.38 202 PHE A N 1
ATOM 1575 C CA . PHE A 1 202 ? 11.157 16.884 2.548 1.00 56.38 202 PHE A CA 1
ATOM 1576 C C . PHE A 1 202 ? 11.871 17.446 1.319 1.00 56.38 202 PHE A C 1
ATOM 1578 O O . PHE A 1 202 ? 12.617 16.718 0.668 1.00 56.38 202 PHE A O 1
ATOM 1585 N N . LYS A 1 203 ? 11.713 18.746 1.034 1.00 63.44 203 LYS A N 1
ATOM 1586 C CA . LYS A 1 203 ? 12.286 19.396 -0.151 1.00 63.44 203 LYS A CA 1
ATOM 1587 C C . LYS A 1 203 ? 13.800 19.186 -0.307 1.00 63.44 203 LYS A C 1
ATOM 1589 O O . LYS A 1 203 ? 14.173 18.733 -1.378 1.00 63.44 203 LYS A O 1
ATOM 1594 N N . PRO A 1 204 ? 14.663 19.376 0.714 1.00 63.50 204 PRO A N 1
ATOM 1595 C CA . PRO A 1 204 ? 16.107 19.192 0.530 1.00 63.50 204 PRO A CA 1
ATOM 1596 C C . PRO A 1 204 ? 16.502 17.751 0.182 1.00 63.50 204 PRO A C 1
ATOM 1598 O O . PRO A 1 204 ? 17.446 17.524 -0.569 1.00 63.50 204 PRO A O 1
ATOM 1601 N N . VAL A 1 205 ? 15.779 16.767 0.728 1.00 64.50 205 VAL A N 1
ATOM 1602 C CA . VAL A 1 205 ? 16.048 15.348 0.466 1.00 64.50 205 VAL A CA 1
ATOM 1603 C C . VAL A 1 205 ? 15.555 14.964 -0.925 1.00 64.50 205 VAL A C 1
ATOM 1605 O O . VAL A 1 205 ? 16.271 14.297 -1.663 1.00 64.50 205 VAL A O 1
ATOM 1608 N N . ILE A 1 206 ? 14.364 15.433 -1.302 1.00 64.88 206 ILE A N 1
ATOM 1609 C CA . ILE A 1 206 ? 13.800 15.193 -2.630 1.00 64.88 206 ILE A CA 1
ATOM 1610 C C . ILE A 1 206 ? 14.650 15.881 -3.711 1.00 64.88 206 ILE A C 1
ATOM 1612 O O . ILE A 1 206 ? 14.968 15.247 -4.708 1.00 64.88 206 ILE A O 1
ATOM 1616 N N . GLU A 1 207 ? 15.062 17.138 -3.517 1.00 68.00 207 GLU A N 1
ATOM 1617 C CA . GLU A 1 207 ? 15.912 17.879 -4.464 1.00 68.00 207 GLU A CA 1
ATOM 1618 C C . GLU A 1 207 ? 17.271 17.196 -4.656 1.00 68.00 207 GLU A C 1
ATOM 1620 O O . GLU A 1 207 ? 17.694 16.981 -5.788 1.00 68.00 207 GLU A O 1
ATOM 1625 N N . SER A 1 208 ? 17.912 16.749 -3.571 1.00 68.69 208 SER A N 1
ATOM 1626 C CA . SER A 1 208 ? 19.179 16.014 -3.671 1.00 68.69 208 SER A CA 1
ATOM 1627 C C . SER A 1 208 ? 19.039 14.694 -4.440 1.00 68.69 208 SER A C 1
ATOM 1629 O O . SER A 1 208 ? 19.951 14.303 -5.166 1.00 68.69 208 SER A O 1
ATOM 1631 N N . MET A 1 209 ? 17.906 14.002 -4.307 1.00 67.56 209 MET A N 1
ATOM 1632 C CA . MET A 1 209 ? 17.649 12.752 -5.031 1.00 67.56 209 MET A CA 1
ATOM 1633 C C . MET A 1 209 ? 17.292 13.016 -6.495 1.00 67.56 209 MET A C 1
ATOM 1635 O O . MET A 1 209 ? 17.759 12.300 -7.378 1.00 67.56 209 MET A O 1
ATOM 1639 N N . MET A 1 210 ? 16.536 14.079 -6.769 1.00 67.44 210 MET A N 1
ATOM 1640 C CA . MET A 1 210 ? 16.268 14.569 -8.121 1.00 67.44 210 MET A CA 1
ATOM 1641 C C . MET A 1 210 ? 17.569 14.862 -8.877 1.00 67.44 210 MET A C 1
ATOM 1643 O O . MET A 1 210 ? 17.724 14.375 -9.990 1.00 67.44 210 MET A O 1
ATOM 1647 N N . GLU A 1 211 ? 18.529 15.559 -8.263 1.00 73.31 211 GLU A N 1
ATOM 1648 C CA . GLU A 1 211 ? 19.848 15.828 -8.861 1.00 73.31 211 GLU A CA 1
ATOM 1649 C C . GLU A 1 211 ? 20.636 14.541 -9.168 1.00 73.31 211 GLU A C 1
ATOM 1651 O O . GLU A 1 211 ? 21.344 14.465 -10.171 1.00 73.31 211 GLU A O 1
ATOM 1656 N N . GLN A 1 212 ? 20.506 13.506 -8.330 1.00 67.94 212 GLN A N 1
ATOM 1657 C CA . GLN A 1 212 ? 21.168 12.214 -8.550 1.00 67.94 212 GLN A CA 1
ATOM 1658 C C . GLN A 1 212 ? 20.522 11.396 -9.676 1.00 67.94 212 GLN A C 1
ATOM 1660 O O . GLN A 1 212 ? 21.229 10.732 -10.436 1.00 67.94 212 GLN A O 1
ATOM 1665 N N . TYR A 1 213 ? 19.191 11.410 -9.779 1.00 64.31 213 TYR A N 1
ATOM 1666 C CA . TYR A 1 213 ? 18.448 10.644 -10.785 1.00 64.31 213 TYR A CA 1
ATOM 1667 C C . TYR A 1 213 ? 18.304 11.367 -12.130 1.00 64.31 213 TYR A C 1
ATOM 1669 O O . TYR A 1 213 ? 18.142 10.698 -13.156 1.00 64.31 213 TYR A O 1
ATOM 1677 N N . PHE A 1 214 ? 18.356 12.700 -12.121 1.00 69.56 214 PHE A N 1
ATOM 1678 C CA . PHE A 1 214 ? 18.127 13.591 -13.257 1.00 69.56 214 PHE A CA 1
ATOM 1679 C C . PHE A 1 214 ? 19.119 14.774 -13.216 1.00 69.56 214 PHE A C 1
ATOM 1681 O O . PHE A 1 214 ? 18.710 15.904 -12.943 1.00 69.56 214 PHE A O 1
ATOM 1688 N N . PRO A 1 215 ? 20.425 14.540 -13.444 1.00 63.88 215 PRO A N 1
ATOM 1689 C CA . PRO A 1 215 ? 21.407 15.621 -13.462 1.00 63.88 215 PRO A CA 1
ATOM 1690 C C . PRO A 1 215 ? 21.087 16.619 -14.586 1.00 63.88 215 PRO A C 1
ATOM 1692 O O . PRO A 1 215 ? 20.742 16.212 -15.695 1.00 63.88 215 PRO A O 1
ATOM 1695 N N . GLU A 1 216 ? 21.189 17.917 -14.297 1.00 60.00 216 GLU A N 1
ATOM 1696 C CA . GLU A 1 216 ? 21.092 18.960 -15.324 1.00 60.00 216 GLU A CA 1
ATOM 1697 C C . GLU A 1 216 ? 22.335 18.892 -16.236 1.00 60.00 216 GLU A C 1
ATOM 1699 O O . GLU A 1 216 ? 23.464 18.926 -15.739 1.00 60.00 216 GLU A O 1
ATOM 1704 N N . ASP A 1 217 ? 22.113 18.748 -17.550 1.00 48.41 217 ASP A N 1
ATOM 1705 C CA . ASP A 1 217 ? 23.150 18.729 -18.603 1.00 48.41 217 ASP A CA 1
ATOM 1706 C C . ASP A 1 217 ? 23.829 20.099 -18.815 1.00 48.41 217 ASP A C 1
ATOM 1708 O O . ASP A 1 217 ? 23.117 21.134 -18.846 1.00 48.41 217 ASP A O 1
#

Radius of gyration: 18.1 Å; chains: 1; bounding box: 49×45×40 Å

Organism: NCBI:txid1080227

pLDDT: mean 78.7, std 12.06, range [45.03, 93.94]

Sequence (217 aa):
MEETYGEFYQCCQESTFHDGDIDQIITSLIEFQSNSNDHSQKSYALLLVGAVLDSCELNDTQAEQVSEHAIATLKGLDVFDVVGPDGQFIHYLNHAAVLIEALSRQTNVQPAQLSTLYTALLQAYLRAPESLGHNEAIVIAEILLKESGAEFNTLLKALEPSTPSQNVSMIDFIAMENNKRNLWMSMFVINSTQQQHEQGRFKPVIESMMEQYFPED

Secondary structure (DSSP, 8-state):
-HHHHHHHHHHHHH----HHHHHHHHHHHHHHHHH-S-HHHHHHHHHHHHHHHTT----HHHHHHHHHHHHHHHHH---SEEE-TTSPEEEHHHHHHHHHHHHHT-TTS-HHHHHHHHHHHHHHHHT-SS---HHHHHHHHHHHHH--SHHHHHHHHTTS--PPPTTS-HHHHHHHHHHHHHHHHHHHHHHHHS-TTSHHHHHHHHHHHHHHHS---